Protein AF-A0A940BF03-F1 (afdb_monomer)

Solvent-accessible surface area (backbone atoms only — not comparable to full-atom values): 12966 Å² total; per-residue (Å²): 145,83,80,63,71,61,60,54,53,53,51,51,52,54,51,48,61,52,49,68,60,54,68,65,51,73,79,68,79,78,71,90,80,82,87,77,91,84,89,83,84,93,79,86,86,81,79,93,77,91,80,91,86,83,85,82,83,83,78,80,80,80,91,67,100,79,79,79,78,74,73,79,72,72,77,80,46,74,60,54,56,71,45,67,84,59,51,84,64,40,76,55,62,44,67,57,58,52,37,46,52,51,51,34,44,37,33,43,72,65,76,47,85,56,75,95,42,68,92,43,33,78,56,44,66,51,46,28,38,74,78,48,69,44,82,31,95,90,41,44,32,35,39,32,31,29,34,55,91,49,34,48,48,32,33,35,32,40,27,35,47,46,72,41,82,90,78,58,47,71,44,75,59,41,72,57,68,63,42,81,48,99,56,70,45,85,60,51,51,70,56,53,54,50,50,35,70,77,35,77,67,50,53,79,84

Foldseek 3Di:
DPPPVVVVVVVVVVVVVVVVVVVVVVVVPPDDDDDDDDDDDDDDDDDDDDDDDDDPDPPPDPPDPDDPPVPPPPDQDLVCLVCVPPDPLCQLPDPLVVQVLVVLVCQLVPVDDFPPCPVCSVLSPAWKWWPDWDADPVAAIKTWIDRLVGQFWIKIWGWHWDADPVVSDIHDTDIDGMDTDPHTDPDHSVRVVVVCVVDVSIDID

Radius of gyration: 24.59 Å; Cα contacts (8 Å, |Δi|>4): 218; chains: 1; bounding box: 69×64×50 Å

Mean predicted aligned error: 15.57 Å

pLDDT: mean 74.67, std 26.75, range [29.58, 98.25]

Nearest PDB structures (foldseek):
  4n6v-assembly7_4  TM=6.086E-01  e=1.897E-01  Homo sapiens
  1stf-assembly1_I  TM=5.226E-01  e=2.863E+00  Homo sapiens
  3zwu-assembly2_B  TM=5.419E-01  e=4.590E+00  Pseudomonas fluorescens Pf0-1
  6iab-assembly1_A  TM=3.352E-01  e=5.165E+00  Staphylococcus phage P68

Structure (mmCIF, N/CA/C/O backbone):
data_AF-A0A940BF03-F1
#
_entry.id   AF-A0A940BF03-F1
#
loop_
_atom_site.group_PDB
_atom_site.id
_atom_site.type_symbol
_atom_site.label_atom_id
_atom_site.label_alt_id
_atom_site.label_comp_id
_atom_site.label_asym_id
_atom_site.label_entity_id
_atom_site.label_seq_id
_atom_site.pdbx_PDB_ins_code
_atom_site.Cartn_x
_atom_site.Cartn_y
_atom_site.Cartn_z
_atom_site.occupancy
_atom_site.B_iso_or_equiv
_atom_site.auth_seq_id
_atom_site.auth_comp_id
_atom_site.auth_asym_id
_atom_site.auth_atom_id
_atom_site.pdbx_PDB_model_num
ATOM 1 N N . MET A 1 1 ? -39.093 16.228 -3.267 1.00 39.38 1 MET A N 1
ATOM 2 C CA . MET A 1 1 ? -38.112 17.165 -3.863 1.00 39.38 1 MET A CA 1
ATOM 3 C C . MET A 1 1 ? -37.113 17.627 -2.803 1.00 39.38 1 MET A C 1
ATOM 5 O O . MET A 1 1 ? -37.142 18.762 -2.355 1.00 39.38 1 MET A O 1
ATOM 9 N N . ARG A 1 2 ? -36.255 16.714 -2.355 1.00 42.59 2 ARG A N 1
ATOM 10 C CA . ARG A 1 2 ? -35.035 16.961 -1.573 1.00 42.59 2 ARG A CA 1
ATOM 11 C C . ARG A 1 2 ? -34.054 15.912 -2.103 1.00 42.59 2 ARG A C 1
ATOM 13 O O . ARG A 1 2 ? -34.510 14.790 -2.279 1.00 42.59 2 ARG A O 1
ATOM 20 N N . SER A 1 3 ? -32.799 16.270 -2.382 1.00 49.41 3 SER A N 1
ATOM 21 C CA . SER A 1 3 ? -31.710 15.379 -2.861 1.00 49.41 3 SER A CA 1
ATOM 22 C C . SER A 1 3 ? -31.226 15.552 -4.312 1.00 49.41 3 SER A C 1
ATOM 24 O O . SER A 1 3 ? -30.915 14.577 -4.982 1.00 49.41 3 SER A O 1
ATOM 26 N N . ILE A 1 4 ? -31.091 16.792 -4.788 1.00 42.81 4 ILE A N 1
ATOM 27 C CA . ILE A 1 4 ? -30.145 17.091 -5.889 1.00 42.81 4 ILE A CA 1
ATOM 28 C C . ILE A 1 4 ? -29.068 18.068 -5.393 1.00 42.81 4 ILE A C 1
ATOM 30 O O . ILE A 1 4 ? -27.891 17.887 -5.673 1.00 42.81 4 ILE A O 1
ATOM 34 N N . LEU A 1 5 ? -29.434 19.013 -4.514 1.00 35.84 5 LEU A N 1
ATOM 35 C CA . LEU A 1 5 ? -28.476 19.935 -3.888 1.00 35.84 5 LEU A CA 1
ATOM 36 C C . LEU A 1 5 ? -27.413 19.247 -3.006 1.00 35.84 5 LEU A C 1
ATOM 38 O O . LEU A 1 5 ? -26.289 19.724 -2.953 1.00 35.84 5 LEU A O 1
ATOM 42 N N . GLY A 1 6 ? -27.737 18.135 -2.334 1.00 35.91 6 GLY A N 1
ATOM 43 C CA . GLY A 1 6 ? -26.786 17.441 -1.448 1.00 35.91 6 GLY A CA 1
ATOM 44 C C . GLY A 1 6 ? -25.657 16.720 -2.194 1.00 35.91 6 GLY A C 1
ATOM 45 O O . GLY A 1 6 ? -24.518 16.746 -1.749 1.00 35.91 6 GLY A O 1
ATOM 46 N N . ALA A 1 7 ? -25.956 16.146 -3.365 1.00 37.81 7 ALA A N 1
ATOM 47 C CA . ALA A 1 7 ? -24.966 15.453 -4.190 1.00 37.81 7 ALA A CA 1
ATOM 48 C C . ALA A 1 7 ? -23.984 16.429 -4.863 1.00 37.81 7 ALA A C 1
ATOM 50 O O . ALA A 1 7 ? -22.807 16.120 -5.015 1.00 37.81 7 ALA A O 1
ATOM 51 N N . ILE A 1 8 ? -24.446 17.640 -5.197 1.00 41.00 8 ILE A N 1
ATOM 52 C CA . ILE A 1 8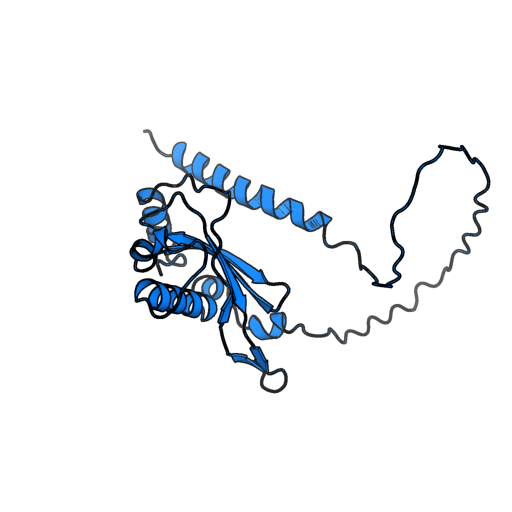 ? -23.600 18.690 -5.783 1.00 41.00 8 ILE A CA 1
ATOM 53 C C . ILE A 1 8 ? -22.608 19.240 -4.744 1.00 41.00 8 ILE A C 1
ATOM 55 O O . ILE A 1 8 ? -21.450 19.476 -5.073 1.00 41.00 8 ILE A O 1
ATOM 59 N N . PHE A 1 9 ? -23.017 19.385 -3.478 1.00 36.41 9 PHE A N 1
ATOM 60 C CA . PHE A 1 9 ? -22.110 19.835 -2.413 1.00 36.41 9 PHE A CA 1
ATOM 61 C C . PHE A 1 9 ? -21.027 18.800 -2.063 1.00 36.41 9 PHE A C 1
ATOM 63 O O . PHE A 1 9 ? -19.893 19.193 -1.803 1.00 36.41 9 PHE A O 1
ATOM 70 N N . ALA A 1 10 ? -21.335 17.499 -2.124 1.00 41.28 10 ALA A N 1
ATOM 71 C CA . ALA A 1 10 ? -20.341 16.439 -1.924 1.00 41.28 10 ALA A CA 1
ATOM 72 C C . ALA A 1 10 ? -19.302 16.387 -3.064 1.00 41.28 10 ALA A C 1
ATOM 74 O O . ALA A 1 10 ? -18.111 16.234 -2.803 1.00 41.28 10 ALA A O 1
ATOM 75 N N . PHE A 1 11 ? -19.728 16.611 -4.314 1.00 38.84 11 PHE A N 1
ATOM 76 C CA . PHE A 1 11 ? -18.821 16.696 -5.466 1.00 38.84 11 PHE A CA 1
ATOM 77 C C . PHE A 1 11 ? -17.893 17.919 -5.411 1.00 38.84 11 PHE A C 1
ATOM 79 O O . PHE A 1 11 ? -16.714 17.806 -5.735 1.00 38.84 11 PHE A O 1
ATOM 86 N N . ILE A 1 12 ? -18.396 19.078 -4.967 1.00 37.78 12 ILE A N 1
ATOM 87 C CA . ILE A 1 12 ? -17.576 20.292 -4.823 1.00 37.78 12 ILE A CA 1
ATOM 88 C C . ILE A 1 12 ? -16.566 20.136 -3.678 1.00 37.78 12 ILE A C 1
ATOM 90 O O . ILE A 1 12 ? -15.430 20.566 -3.828 1.00 37.78 12 ILE A O 1
ATOM 94 N N . ALA A 1 13 ? -16.925 19.479 -2.570 1.00 38.53 13 ALA A N 1
ATOM 95 C CA . ALA A 1 13 ? -15.983 19.207 -1.481 1.00 38.53 13 ALA A CA 1
ATOM 96 C C . ALA A 1 13 ? -14.869 18.228 -1.902 1.00 38.53 13 ALA A C 1
ATOM 98 O O . ALA A 1 13 ? -13.702 18.470 -1.602 1.00 38.53 13 ALA A O 1
ATOM 99 N N . PHE A 1 14 ? -15.204 17.181 -2.665 1.00 39.69 14 PHE A N 1
ATOM 100 C CA . PHE A 1 14 ? -14.230 16.210 -3.177 1.00 39.69 14 PHE A CA 1
ATOM 101 C C . PHE A 1 14 ? -13.280 16.831 -4.216 1.00 39.69 14 PHE A C 1
ATOM 103 O O . PHE A 1 14 ? -12.069 16.640 -4.138 1.00 39.69 14 PHE A O 1
ATOM 110 N N . ALA A 1 15 ? -13.797 17.661 -5.130 1.00 38.59 15 ALA A N 1
ATOM 111 C CA . ALA A 1 15 ? -12.968 18.392 -6.089 1.00 38.59 15 ALA A CA 1
ATOM 112 C C . ALA A 1 15 ? -12.095 19.468 -5.417 1.00 38.59 15 ALA A C 1
ATOM 114 O O . ALA A 1 15 ? -10.939 19.630 -5.788 1.00 38.59 15 ALA A O 1
ATOM 115 N N . CYS A 1 16 ? -12.597 20.166 -4.392 1.00 29.81 16 CYS A N 1
ATOM 116 C CA . CYS A 1 16 ? -11.823 21.191 -3.685 1.00 29.81 16 CYS A CA 1
ATOM 117 C C . CYS A 1 16 ? -10.704 20.579 -2.822 1.00 29.81 16 CYS A C 1
ATOM 119 O O . CYS A 1 16 ? -9.610 21.135 -2.762 1.00 29.81 16 CYS A O 1
ATOM 121 N N . CYS A 1 17 ? -10.924 19.401 -2.222 1.00 35.00 17 CYS A N 1
ATOM 122 C CA . CYS A 1 17 ? -9.861 18.648 -1.549 1.00 35.00 17 CYS A CA 1
ATOM 123 C C . CYS A 1 17 ? -8.801 18.120 -2.525 1.00 35.00 17 CYS A C 1
ATOM 125 O O . CYS A 1 17 ? -7.635 18.095 -2.166 1.00 35.00 17 CYS A O 1
ATOM 127 N N . ILE A 1 18 ? -9.154 17.750 -3.758 1.00 43.31 18 ILE A N 1
ATOM 128 C CA . ILE A 1 18 ? -8.157 17.333 -4.758 1.00 43.31 18 ILE A CA 1
ATOM 129 C C . ILE A 1 18 ? -7.392 18.552 -5.314 1.00 43.31 18 ILE A C 1
ATOM 131 O O . ILE A 1 18 ? -6.167 18.519 -5.412 1.00 43.31 18 ILE A O 1
ATOM 135 N N . SER A 1 19 ? -8.072 19.667 -5.601 1.00 38.03 19 SER A N 1
ATOM 136 C CA . SER A 1 19 ? -7.434 20.880 -6.143 1.00 38.03 19 SER A CA 1
ATOM 137 C C . SER A 1 19 ? -6.543 21.621 -5.139 1.00 38.03 19 SER A C 1
ATOM 139 O O . SER A 1 19 ? -5.485 22.107 -5.529 1.00 38.03 19 SER A O 1
ATOM 141 N N . LEU A 1 20 ? -6.897 21.661 -3.847 1.00 38.19 20 LEU A N 1
ATOM 142 C CA . LEU A 1 20 ? -6.058 22.298 -2.815 1.00 38.19 20 LEU A CA 1
ATOM 143 C C . LEU A 1 20 ? -4.736 21.553 -2.557 1.00 38.19 20 LEU A C 1
ATOM 145 O O . LEU A 1 20 ? -3.788 22.157 -2.055 1.00 38.19 20 LEU A O 1
ATOM 149 N N . TYR A 1 21 ? -4.657 20.264 -2.899 1.00 43.22 21 TYR A N 1
ATOM 150 C CA . TYR A 1 21 ? -3.413 19.491 -2.834 1.00 43.22 21 TYR A CA 1
ATOM 151 C C . TYR A 1 21 ? -2.641 19.502 -4.165 1.00 43.22 21 TYR A C 1
ATOM 153 O O . TYR A 1 21 ? -1.416 19.433 -4.135 1.00 43.22 21 TYR A O 1
ATOM 161 N N . GLY A 1 22 ? -3.320 19.681 -5.305 1.00 34.22 22 GLY A N 1
ATOM 162 C CA . GLY A 1 22 ? -2.685 19.823 -6.622 1.00 34.22 22 GLY A CA 1
ATOM 163 C C . GLY A 1 22 ? -1.907 21.134 -6.811 1.00 34.22 22 GLY A C 1
ATOM 164 O O . GLY A 1 22 ? -0.755 21.103 -7.232 1.00 34.22 22 GLY A O 1
ATOM 165 N N . GLU A 1 23 ? -2.467 22.288 -6.425 1.00 34.22 23 GLU A N 1
ATOM 166 C CA . GLU A 1 23 ? -1.817 23.603 -6.648 1.00 34.22 23 GLU A CA 1
ATOM 167 C C . GLU A 1 23 ? -0.547 23.830 -5.807 1.00 34.22 23 GLU A C 1
ATOM 169 O O . GLU A 1 23 ? 0.252 24.723 -6.091 1.00 34.22 23 GLU A O 1
ATOM 174 N N . ARG A 1 24 ? -0.320 23.027 -4.761 1.00 33.06 24 ARG A N 1
ATOM 175 C CA . ARG A 1 24 ? 0.864 23.168 -3.901 1.00 33.06 24 ARG A CA 1
ATOM 176 C C . ARG A 1 24 ? 2.126 22.538 -4.507 1.00 33.06 24 ARG A C 1
ATOM 178 O O . ARG A 1 24 ? 3.216 22.801 -3.999 1.00 33.06 24 ARG A O 1
ATOM 185 N N . ILE A 1 25 ? 1.993 21.741 -5.572 1.00 41.34 25 ILE A N 1
ATOM 186 C CA . ILE A 1 25 ? 3.105 21.014 -6.204 1.00 41.34 25 ILE A CA 1
ATOM 187 C C . ILE A 1 25 ? 3.783 21.837 -7.311 1.00 41.34 25 ILE A C 1
ATOM 189 O O . ILE A 1 25 ? 5.008 21.780 -7.426 1.00 41.34 25 ILE A O 1
ATOM 193 N N . ASP A 1 26 ? 3.059 22.704 -8.025 1.00 30.70 26 ASP A N 1
ATOM 194 C CA . ASP A 1 26 ? 3.644 23.515 -9.111 1.00 30.70 26 ASP A CA 1
ATOM 195 C C . ASP A 1 26 ? 4.739 24.478 -8.622 1.00 30.70 26 ASP A C 1
ATOM 197 O O . ASP A 1 26 ? 5.687 24.787 -9.340 1.00 30.70 26 ASP A O 1
ATOM 201 N N . HIS A 1 27 ? 4.683 24.900 -7.356 1.00 30.84 27 HIS A N 1
ATOM 202 C CA . HIS A 1 27 ? 5.693 25.787 -6.775 1.00 30.84 27 HIS A CA 1
ATOM 203 C C . HIS A 1 27 ? 6.975 25.082 -6.296 1.00 30.84 27 HIS A C 1
ATOM 205 O O . HIS A 1 27 ? 7.914 25.769 -5.885 1.00 30.84 27 HIS A O 1
ATOM 211 N N . MET A 1 28 ? 7.045 23.744 -6.334 1.00 30.86 28 MET A N 1
ATOM 212 C CA . MET A 1 28 ? 8.216 22.983 -5.864 1.00 30.86 28 MET A CA 1
ATOM 213 C C . MET A 1 28 ? 9.065 22.380 -6.998 1.00 30.86 28 MET A C 1
ATOM 215 O O . MET A 1 28 ? 10.207 22.004 -6.743 1.00 30.86 28 MET A O 1
ATOM 219 N N . ILE A 1 29 ? 8.585 22.366 -8.250 1.00 36.47 29 ILE A N 1
ATOM 220 C CA . ILE A 1 29 ? 9.293 21.790 -9.418 1.00 36.47 29 ILE A CA 1
ATOM 221 C C . ILE A 1 29 ? 10.057 22.869 -10.212 1.00 36.47 29 ILE A C 1
ATOM 223 O O . ILE A 1 29 ? 10.112 22.875 -11.436 1.00 36.47 29 ILE A O 1
ATOM 227 N N . SER A 1 30 ? 10.655 23.853 -9.541 1.00 33.62 30 SER A N 1
ATOM 228 C CA . SER A 1 30 ? 11.442 24.886 -10.236 1.00 33.62 30 SER A CA 1
ATOM 229 C C . SER A 1 30 ? 12.700 25.286 -9.486 1.00 33.62 30 SER A C 1
ATOM 231 O O . SER A 1 30 ? 12.966 26.474 -9.348 1.00 33.62 30 SER A O 1
ATOM 233 N N . ARG A 1 31 ? 13.496 24.319 -9.007 1.00 29.58 31 A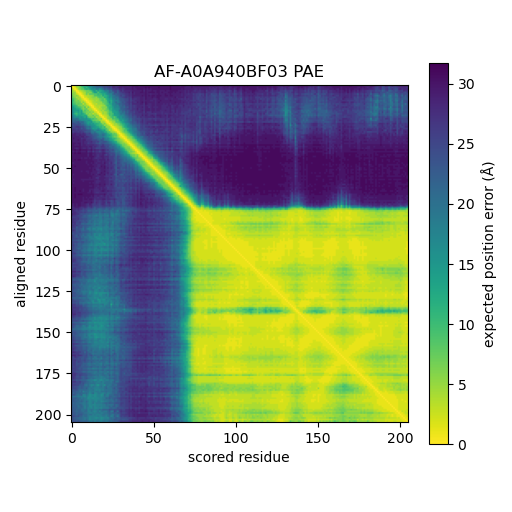RG A N 1
ATOM 234 C CA . ARG A 1 31 ? 14.926 24.541 -8.719 1.00 29.58 31 ARG A CA 1
ATOM 235 C C . ARG A 1 31 ? 15.742 23.253 -8.885 1.00 29.58 31 ARG A C 1
ATOM 237 O O . ARG A 1 31 ? 15.520 22.322 -8.114 1.00 29.58 31 ARG A O 1
ATOM 244 N N . PRO A 1 32 ? 16.730 23.197 -9.796 1.00 31.28 32 PRO A N 1
ATOM 245 C CA . PRO A 1 32 ? 17.754 22.165 -9.732 1.00 31.28 32 PRO A CA 1
ATOM 246 C C . PRO A 1 32 ? 18.666 22.461 -8.532 1.00 31.28 32 PRO A C 1
ATOM 248 O O . PRO A 1 32 ? 19.305 23.512 -8.459 1.00 31.28 32 PRO A O 1
ATOM 251 N N . VAL A 1 33 ? 18.700 21.554 -7.556 1.00 31.23 33 VAL A N 1
ATOM 252 C CA . VAL A 1 33 ? 19.625 21.630 -6.419 1.00 31.23 33 VAL A CA 1
ATOM 253 C C . VAL A 1 33 ? 20.915 20.921 -6.816 1.00 31.23 33 VAL A C 1
ATOM 255 O O . VAL A 1 33 ? 21.014 19.700 -6.736 1.00 31.23 33 VAL A O 1
ATOM 258 N N . ASN A 1 34 ? 21.913 21.698 -7.235 1.00 31.31 34 ASN A N 1
ATOM 259 C CA . ASN A 1 34 ? 23.294 21.229 -7.273 1.00 31.31 34 ASN A CA 1
ATOM 260 C C . ASN A 1 34 ? 23.788 21.049 -5.836 1.00 31.31 34 ASN A C 1
ATOM 262 O O . ASN A 1 34 ? 23.874 22.003 -5.063 1.00 31.31 34 ASN A O 1
ATOM 266 N N . ALA A 1 35 ? 24.104 19.806 -5.484 1.00 32.81 35 ALA A N 1
ATOM 267 C CA . ALA A 1 35 ? 24.779 19.471 -4.247 1.00 32.81 35 ALA A CA 1
ATOM 268 C C . ALA A 1 35 ? 26.276 19.791 -4.369 1.00 32.81 35 ALA A C 1
ATOM 270 O O . ALA A 1 35 ? 26.982 19.196 -5.181 1.00 32.81 35 ALA A O 1
ATOM 271 N N . SER A 1 36 ? 26.776 20.667 -3.502 1.00 30.97 36 SER A N 1
ATOM 272 C CA . SER A 1 36 ? 28.176 20.649 -3.082 1.00 30.97 36 SER A CA 1
ATOM 273 C C . SER A 1 36 ? 28.230 20.738 -1.563 1.00 30.97 36 SER A C 1
ATOM 275 O O . SER A 1 36 ? 27.720 21.675 -0.951 1.00 30.97 36 SER A O 1
ATOM 277 N N . VAL A 1 37 ? 28.808 19.693 -0.987 1.00 36.56 37 VAL A N 1
ATOM 278 C CA . VAL A 1 37 ? 29.116 19.499 0.427 1.00 36.56 37 VAL A CA 1
ATOM 279 C C . VAL A 1 37 ? 30.158 20.527 0.864 1.00 36.56 37 VAL A C 1
ATOM 281 O O . VAL A 1 37 ? 31.145 20.688 0.161 1.00 36.56 37 VAL A O 1
ATOM 284 N N . ASP A 1 38 ? 29.968 21.161 2.024 1.00 30.20 38 ASP A N 1
ATOM 285 C CA . ASP A 1 38 ? 31.046 21.304 3.008 1.00 30.20 38 ASP A CA 1
ATOM 286 C C . ASP A 1 38 ? 30.513 21.642 4.408 1.00 30.20 38 ASP A C 1
ATOM 288 O O . ASP A 1 38 ? 29.582 22.418 4.617 1.00 30.20 38 ASP A O 1
ATOM 292 N N . SER A 1 39 ? 31.105 20.953 5.375 1.00 38.97 39 SER A N 1
ATOM 293 C CA . SER A 1 39 ? 30.781 20.879 6.795 1.00 38.97 39 SER A CA 1
ATOM 294 C C . SER A 1 39 ? 31.453 21.981 7.617 1.00 38.97 39 SER A C 1
ATOM 296 O O . SER A 1 39 ? 32.678 22.036 7.580 1.00 38.97 39 SER A O 1
ATOM 298 N N . VAL A 1 40 ? 30.729 22.732 8.465 1.00 31.16 40 VAL A N 1
ATOM 299 C CA . VAL A 1 40 ? 31.295 23.388 9.672 1.00 31.16 40 VAL A CA 1
ATOM 300 C C . VAL A 1 40 ? 30.231 23.540 10.783 1.00 31.16 40 VAL A C 1
ATOM 302 O O . VAL A 1 40 ? 29.074 23.854 10.524 1.00 31.16 40 VAL A O 1
ATOM 305 N N . SER A 1 41 ? 30.661 23.270 12.020 1.00 32.19 41 SER A N 1
ATOM 306 C CA . SER A 1 41 ? 29.958 23.294 13.319 1.00 32.19 41 SER A CA 1
ATOM 307 C C . SER A 1 41 ? 29.429 24.685 13.745 1.00 32.19 41 SER A C 1
ATOM 309 O O . SER A 1 41 ? 29.995 25.684 13.308 1.00 32.19 41 SER A O 1
ATOM 311 N N . PRO A 1 42 ? 28.419 24.790 14.642 1.00 39.19 42 PRO A N 1
ATOM 312 C CA . PRO A 1 42 ? 27.863 26.073 15.064 1.00 39.19 42 PRO A CA 1
ATOM 313 C C . PRO A 1 42 ? 28.491 26.567 16.373 1.00 39.19 42 PRO A C 1
ATOM 315 O O . PRO A 1 42 ? 28.284 25.954 17.418 1.00 39.19 42 PRO A O 1
ATOM 318 N N . GLU A 1 43 ? 29.180 27.707 16.337 1.00 34.44 43 GLU A N 1
ATOM 319 C CA . GLU A 1 43 ? 29.400 28.530 17.527 1.00 34.44 43 GLU A CA 1
ATOM 320 C C . GLU A 1 43 ? 29.217 30.021 17.216 1.00 34.44 43 GLU A C 1
ATOM 322 O O . GLU A 1 43 ? 29.826 30.574 16.309 1.00 34.44 43 GLU A O 1
ATOM 327 N N . ASP A 1 44 ? 28.389 30.618 18.068 1.00 33.69 44 ASP A N 1
ATOM 328 C CA . ASP A 1 44 ? 28.517 31.949 18.650 1.00 33.69 44 ASP A CA 1
ATOM 329 C C . ASP A 1 44 ? 28.082 33.216 17.881 1.00 33.69 44 ASP A C 1
ATOM 331 O O . ASP A 1 44 ? 28.179 33.395 16.673 1.00 33.69 44 ASP A O 1
ATOM 335 N N . SER A 1 45 ? 27.528 34.068 18.732 1.00 34.88 45 SER A N 1
ATOM 336 C CA . SER A 1 45 ? 26.903 35.374 18.653 1.00 34.88 45 SER A CA 1
ATOM 337 C C . SER A 1 45 ? 27.566 36.462 17.803 1.00 34.88 45 SER A C 1
ATOM 339 O O . SER A 1 45 ? 28.782 36.557 17.687 1.00 34.88 45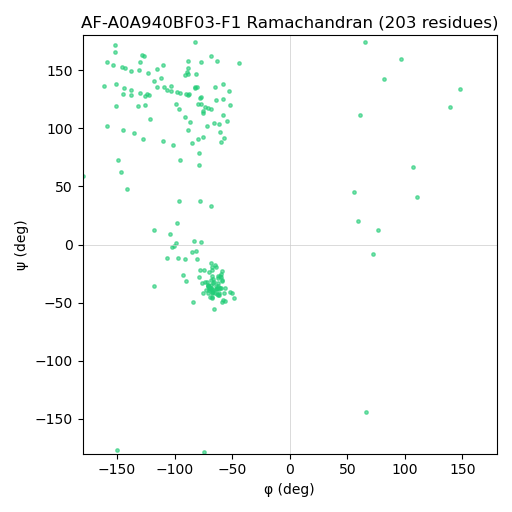 SER A O 1
ATOM 341 N N . GLY A 1 46 ? 26.732 37.419 17.372 1.00 30.16 46 GLY A N 1
ATOM 342 C CA . GLY A 1 46 ? 27.159 38.815 17.273 1.00 30.16 46 GLY A CA 1
ATOM 343 C C . GLY A 1 46 ? 26.696 39.578 16.036 1.00 30.16 46 GLY A C 1
ATOM 344 O O . GLY A 1 46 ? 27.108 39.282 14.929 1.00 30.16 46 GLY A O 1
ATOM 345 N N . LEU A 1 47 ? 25.917 40.629 16.309 1.00 34.84 47 LEU A N 1
ATOM 346 C CA . LEU A 1 47 ? 25.874 41.923 15.619 1.00 34.84 47 LEU A CA 1
ATOM 347 C C . LEU A 1 47 ? 25.503 41.990 14.126 1.00 34.84 47 LEU A C 1
ATOM 349 O O . LEU A 1 47 ? 26.277 41.695 13.226 1.00 34.84 47 LEU A O 1
ATOM 353 N N . TYR A 1 48 ? 24.320 42.573 13.915 1.00 44.56 48 TYR A N 1
ATOM 354 C CA . TYR A 1 48 ? 23.994 43.389 12.751 1.00 44.56 48 TYR A CA 1
ATOM 355 C C . TYR A 1 48 ? 25.054 44.476 12.554 1.00 44.56 48 TYR A C 1
ATOM 357 O O . TYR A 1 48 ? 25.173 45.354 13.40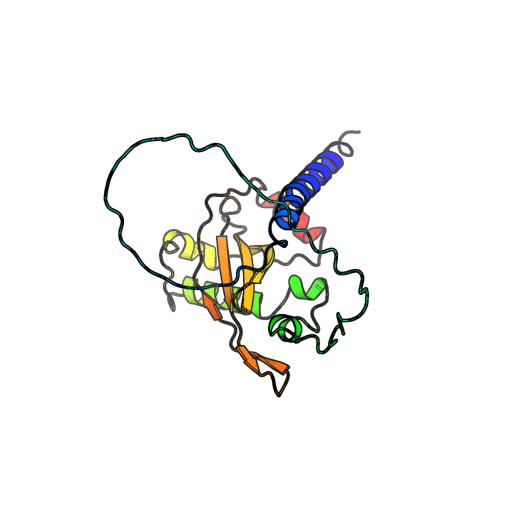9 1.00 44.56 48 TYR A O 1
ATOM 365 N N . GLU A 1 49 ? 25.720 44.475 11.403 1.00 39.34 49 GLU A N 1
ATOM 366 C CA . GLU A 1 49 ? 26.236 45.702 10.808 1.00 39.34 49 GLU A CA 1
ATOM 367 C C . GLU A 1 49 ? 25.826 45.804 9.336 1.00 39.34 49 GLU A C 1
ATOM 369 O O . GLU A 1 49 ? 25.911 44.867 8.545 1.00 39.34 49 GLU A O 1
ATOM 374 N N . ASP A 1 50 ? 25.298 46.988 9.068 1.00 43.81 50 ASP A N 1
ATOM 375 C CA . ASP A 1 50 ? 24.850 47.593 7.830 1.00 43.81 50 ASP A CA 1
ATOM 376 C C . ASP A 1 50 ? 26.031 47.786 6.865 1.00 43.81 50 ASP A C 1
ATOM 378 O O . ASP A 1 50 ? 27.018 48.427 7.221 1.00 43.81 50 ASP A O 1
ATOM 382 N N . TYR A 1 51 ? 25.929 47.241 5.650 1.00 42.94 51 TYR A N 1
ATOM 383 C CA . TYR A 1 51 ? 26.831 47.559 4.542 1.00 42.94 51 TYR A CA 1
ATOM 384 C C . TYR A 1 51 ? 26.023 47.772 3.257 1.00 42.94 51 TYR A C 1
ATOM 386 O O . TYR A 1 51 ? 25.677 46.837 2.535 1.00 42.94 51 TYR A O 1
ATOM 394 N N . SER A 1 52 ? 25.737 49.048 2.997 1.00 42.62 52 SER A N 1
ATOM 395 C CA . SER A 1 52 ? 25.445 49.610 1.677 1.00 42.62 52 SER A CA 1
ATOM 396 C C . SER A 1 52 ? 26.752 49.798 0.905 1.00 42.62 52 SER A C 1
ATOM 398 O O . SER A 1 52 ? 27.663 50.438 1.424 1.00 42.62 52 SER A O 1
ATOM 400 N N . ASP A 1 53 ? 26.828 49.241 -0.306 1.00 40.12 53 ASP A N 1
ATOM 401 C CA . ASP A 1 53 ? 27.220 49.902 -1.570 1.00 40.12 53 ASP A CA 1
ATOM 402 C C . ASP A 1 53 ? 27.946 48.961 -2.540 1.00 40.12 53 ASP A C 1
ATOM 404 O O . ASP A 1 53 ? 28.917 48.295 -2.189 1.00 40.12 53 ASP A O 1
ATOM 408 N N . GLY A 1 54 ? 27.513 49.026 -3.806 1.00 37.19 54 GLY A N 1
ATOM 409 C CA . GLY A 1 54 ? 28.369 48.773 -4.966 1.00 37.19 54 GLY A CA 1
ATOM 410 C C . GLY A 1 54 ? 28.146 47.457 -5.710 1.00 37.19 54 GLY A C 1
ATOM 411 O O . GLY A 1 54 ? 29.050 46.633 -5.759 1.00 37.19 54 GLY A O 1
ATOM 412 N N . TYR A 1 55 ? 26.988 47.281 -6.356 1.00 41.31 55 TYR A N 1
ATOM 413 C CA . TYR A 1 55 ? 26.907 46.378 -7.509 1.00 41.31 55 TYR A CA 1
ATOM 414 C C . TYR A 1 55 ? 27.297 47.172 -8.763 1.00 4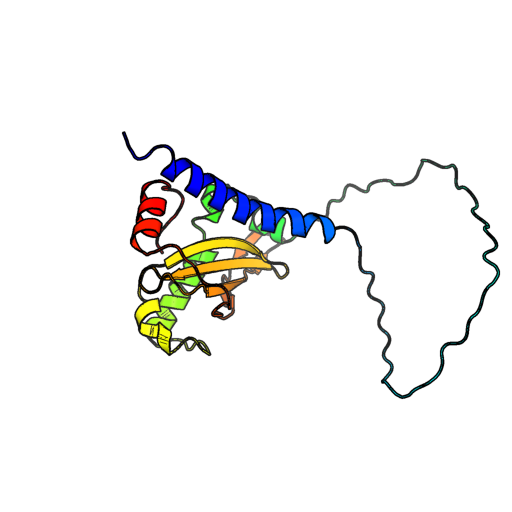1.31 55 TYR A C 1
ATOM 416 O O . TYR A 1 55 ? 26.526 48.011 -9.226 1.00 41.31 55 TYR A O 1
ATOM 424 N N . GLU A 1 56 ? 28.504 46.938 -9.280 1.00 46.03 56 GLU A N 1
ATOM 425 C CA . GLU A 1 56 ? 28.827 47.232 -10.678 1.00 46.03 56 GLU A CA 1
ATOM 426 C C . GLU A 1 56 ? 28.175 46.141 -11.538 1.00 46.03 56 GLU A C 1
ATOM 428 O O . GLU A 1 56 ? 28.450 44.948 -11.404 1.00 46.03 56 GLU A O 1
ATOM 433 N N . GLU A 1 57 ? 27.214 46.577 -12.344 1.00 51.47 57 GLU A N 1
ATOM 434 C CA . GLU A 1 57 ? 26.436 45.783 -13.284 1.00 51.47 57 GLU A CA 1
ATOM 435 C C . GLU A 1 57 ? 27.222 45.669 -14.595 1.00 51.47 57 GLU A C 1
ATOM 437 O O . GLU A 1 57 ? 27.039 46.469 -15.508 1.00 51.47 57 GLU A O 1
ATOM 442 N N . ASP A 1 58 ? 28.095 44.667 -14.694 1.00 42.75 58 ASP A N 1
ATOM 443 C CA . ASP A 1 58 ? 28.664 44.241 -15.976 1.00 42.75 58 ASP A CA 1
ATOM 444 C C . ASP A 1 58 ? 27.834 43.066 -16.512 1.00 42.75 58 ASP A C 1
ATOM 446 O O . ASP A 1 58 ? 28.233 41.901 -16.482 1.00 42.75 58 ASP A O 1
ATOM 450 N N . SER A 1 59 ? 26.618 43.373 -16.974 1.00 44.75 59 SER A N 1
ATOM 451 C CA . SER A 1 59 ? 25.838 42.458 -17.805 1.00 44.75 59 SER A CA 1
ATOM 452 C C . SER A 1 59 ? 26.357 42.537 -19.242 1.00 44.75 59 SER A C 1
ATOM 454 O O . SER A 1 59 ? 25.900 43.360 -20.041 1.00 44.75 59 SER A O 1
ATOM 456 N N . GLU A 1 60 ? 27.323 41.691 -19.586 1.00 46.97 60 GLU A N 1
ATOM 457 C CA . GLU A 1 60 ? 27.631 41.413 -20.986 1.00 46.97 60 GLU A CA 1
ATOM 458 C C . GLU A 1 60 ? 26.480 40.570 -21.556 1.00 46.97 60 GLU A C 1
ATOM 460 O O . GLU A 1 60 ? 26.324 39.387 -21.256 1.00 46.97 60 GLU A O 1
ATOM 465 N N . TYR A 1 61 ? 25.598 41.235 -22.305 1.00 44.56 61 TYR A N 1
ATOM 466 C CA . TYR A 1 61 ? 24.528 40.616 -23.082 1.00 44.56 61 TYR A CA 1
ATOM 467 C C . TYR A 1 61 ? 25.159 39.695 -24.136 1.00 44.56 61 TYR A C 1
ATOM 469 O O . TYR A 1 61 ? 25.670 40.162 -25.155 1.00 44.56 61 TYR A O 1
ATOM 477 N N . CYS A 1 62 ? 25.118 38.384 -23.907 1.00 37.91 62 CYS A N 1
ATOM 478 C CA . CYS A 1 62 ? 25.363 37.404 -24.957 1.00 37.91 62 CYS A CA 1
ATOM 479 C C . CYS A 1 62 ? 24.119 37.341 -25.858 1.00 37.91 62 CYS A C 1
ATOM 481 O O . CYS A 1 62 ? 23.171 36.616 -25.569 1.00 37.91 62 CYS A O 1
ATOM 483 N N . GLU A 1 63 ? 24.105 38.123 -26.936 1.00 49.91 63 GLU A N 1
ATOM 484 C CA . GLU A 1 63 ? 23.204 37.910 -28.074 1.00 49.91 63 GLU A CA 1
ATOM 485 C C . GLU A 1 63 ? 23.770 36.778 -28.949 1.00 49.91 63 GLU A C 1
ATOM 487 O O . GLU A 1 63 ? 24.399 37.031 -29.974 1.00 49.91 63 GLU A O 1
ATOM 492 N N . ASP A 1 64 ? 23.586 35.523 -28.536 1.00 42.78 64 ASP A N 1
ATOM 493 C CA . ASP A 1 64 ? 23.719 34.384 -29.450 1.00 42.78 64 ASP A CA 1
ATOM 494 C C . ASP A 1 64 ? 22.711 33.291 -29.079 1.00 42.78 64 ASP A C 1
ATOM 496 O O . ASP A 1 64 ? 22.898 32.502 -28.155 1.00 42.78 64 ASP A O 1
ATOM 500 N N . ASP A 1 65 ? 21.603 33.292 -29.814 1.00 55.56 65 ASP A N 1
ATOM 501 C CA . ASP A 1 65 ? 20.443 32.406 -29.690 1.00 55.56 65 ASP A CA 1
ATOM 502 C C . ASP A 1 65 ? 20.734 31.015 -30.305 1.00 55.56 65 ASP A C 1
ATOM 504 O O . ASP A 1 65 ? 19.896 30.418 -30.985 1.00 55.56 65 ASP A O 1
ATOM 508 N N . SER A 1 66 ? 21.964 30.506 -30.154 1.00 52.69 66 SER A N 1
ATOM 509 C CA . SER A 1 66 ? 22.393 29.270 -30.812 1.00 52.69 66 SER A CA 1
ATOM 510 C C . SER A 1 66 ? 23.434 28.459 -30.033 1.00 52.69 66 SER A C 1
ATOM 512 O O . SER A 1 66 ? 24.593 28.384 -30.419 1.00 52.69 66 SER A O 1
ATOM 514 N N . CYS A 1 67 ? 23.018 27.808 -28.939 1.00 44.16 67 CYS A N 1
ATOM 515 C CA . CYS A 1 67 ? 23.547 26.490 -28.524 1.00 44.16 67 CYS A CA 1
ATOM 516 C C . CYS A 1 67 ? 22.895 25.956 -27.233 1.00 44.16 67 CYS A C 1
ATOM 518 O O . CYS A 1 67 ? 23.574 25.636 -26.260 1.00 44.16 67 CYS A O 1
ATOM 520 N N . TYR A 1 68 ? 21.575 25.775 -27.236 1.00 45.78 68 TYR A N 1
ATOM 521 C CA . TYR A 1 68 ? 21.039 24.564 -26.617 1.00 45.78 68 TYR A CA 1
ATOM 522 C C . TYR A 1 68 ? 20.722 23.623 -27.769 1.00 45.78 68 TYR A C 1
ATOM 524 O O . TYR A 1 68 ? 19.617 23.619 -28.303 1.00 45.78 68 TYR A O 1
ATOM 532 N N . ASP A 1 69 ? 21.735 22.871 -28.200 1.00 46.72 69 ASP A N 1
ATOM 533 C CA . ASP A 1 69 ? 21.447 21.558 -28.754 1.00 46.72 69 ASP A CA 1
ATOM 534 C C . ASP A 1 69 ? 20.776 20.806 -27.598 1.00 46.72 69 ASP A C 1
ATOM 536 O O . ASP A 1 69 ? 21.438 20.359 -26.659 1.00 46.72 69 ASP A O 1
ATOM 540 N N . GLU A 1 70 ? 19.442 20.790 -27.589 1.00 52.09 70 GLU A N 1
ATOM 541 C CA . GLU A 1 70 ? 18.691 19.794 -26.841 1.00 52.09 70 GLU A CA 1
ATOM 542 C C . GLU A 1 70 ? 19.127 18.450 -27.423 1.00 52.09 70 GLU A C 1
ATOM 544 O O . GLU A 1 70 ? 18.564 17.957 -28.399 1.00 52.09 70 GLU A O 1
ATOM 549 N N . ASP A 1 71 ? 20.198 17.884 -26.865 1.00 46.34 71 ASP A N 1
ATOM 550 C CA . ASP A 1 71 ? 20.458 16.460 -26.949 1.00 46.34 71 ASP A CA 1
ATOM 551 C C . ASP A 1 71 ? 19.214 15.791 -26.357 1.00 46.34 71 ASP A C 1
ATOM 553 O O . ASP A 1 71 ? 19.087 15.568 -25.153 1.00 46.34 71 ASP A O 1
ATOM 557 N N . GLU A 1 72 ? 18.264 15.487 -27.237 1.00 52.97 72 GLU A N 1
ATOM 558 C CA . GLU A 1 72 ? 17.048 14.714 -27.010 1.00 52.97 72 GLU A CA 1
ATOM 559 C C . GLU A 1 72 ? 17.404 13.237 -26.727 1.00 52.97 72 GLU A C 1
ATOM 561 O O . GLU A 1 72 ? 16.671 12.312 -27.070 1.00 52.97 72 GLU A O 1
ATOM 566 N N . SER A 1 73 ? 18.542 12.971 -26.075 1.00 55.09 73 SER A N 1
ATOM 567 C CA . SER A 1 73 ? 18.758 11.722 -25.358 1.00 55.09 73 SER A CA 1
ATOM 568 C C . SER A 1 73 ? 18.018 11.839 -24.027 1.00 55.09 73 SER A C 1
ATOM 570 O O . SER A 1 73 ? 18.626 11.974 -22.963 1.00 55.09 73 SER A O 1
ATOM 572 N N . GLY A 1 74 ? 16.685 11.869 -24.097 1.00 58.69 74 GLY A N 1
ATOM 573 C CA . GLY A 1 74 ? 15.829 11.794 -22.922 1.00 58.69 74 GLY A CA 1
ATOM 574 C C . GLY A 1 74 ? 16.204 10.539 -22.146 1.00 58.69 74 GLY A C 1
ATOM 575 O O . GLY A 1 74 ? 15.950 9.425 -22.599 1.00 58.69 74 GLY A O 1
ATOM 576 N N . PHE A 1 75 ? 16.885 10.714 -21.015 1.00 73.19 75 PHE A N 1
ATOM 577 C CA . PHE A 1 75 ? 17.179 9.610 -20.117 1.00 73.19 75 PHE A CA 1
ATOM 578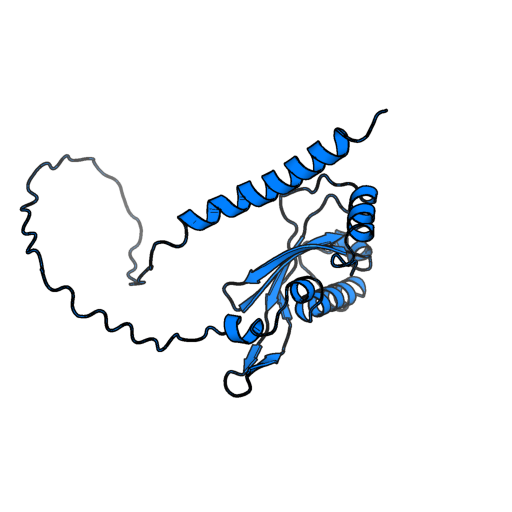 C C . PHE A 1 75 ? 15.844 9.120 -19.562 1.00 73.19 75 PHE A C 1
ATOM 580 O O . PHE A 1 75 ? 15.232 9.790 -18.732 1.00 73.19 75 PHE A O 1
ATOM 587 N N . GLU A 1 76 ? 15.383 7.976 -20.062 1.00 87.88 76 GLU A N 1
ATOM 588 C CA . GLU A 1 76 ? 14.227 7.277 -19.516 1.00 87.88 76 GLU A CA 1
ATOM 589 C C . GLU A 1 76 ? 14.500 6.960 -18.040 1.00 87.88 76 GLU A C 1
ATOM 591 O O . GLU A 1 76 ? 15.524 6.369 -17.687 1.00 87.88 76 GLU A O 1
ATOM 596 N N . SER A 1 77 ? 13.607 7.392 -17.156 1.00 89.50 77 SER A N 1
ATOM 597 C CA . SER A 1 77 ? 13.719 7.103 -15.734 1.00 89.50 77 SER A CA 1
ATOM 598 C C . SER A 1 77 ? 13.280 5.668 -15.438 1.00 89.50 77 SER A C 1
ATOM 600 O O . SER A 1 77 ? 12.454 5.076 -16.130 1.00 89.50 77 SER A O 1
ATOM 602 N N . LEU A 1 78 ? 13.750 5.105 -14.323 1.00 92.69 78 LEU A N 1
ATOM 603 C CA . LEU A 1 78 ? 13.278 3.787 -13.883 1.00 92.69 78 LEU A CA 1
ATOM 604 C C . LEU A 1 78 ? 11.762 3.759 -13.622 1.00 92.69 78 LEU A C 1
ATOM 606 O O . LEU A 1 78 ? 11.155 2.694 -13.667 1.00 92.69 78 LEU A O 1
ATOM 610 N N . ASN A 1 79 ? 11.146 4.903 -13.310 1.00 92.50 79 ASN A N 1
ATOM 611 C CA . ASN A 1 79 ? 9.694 4.985 -13.159 1.00 92.50 79 ASN A CA 1
ATOM 612 C C . ASN A 1 79 ? 8.981 4.982 -14.513 1.00 92.50 79 ASN A C 1
ATOM 614 O O . ASN A 1 79 ? 7.922 4.367 -14.605 1.00 92.50 79 ASN A O 1
ATOM 618 N N . ASP A 1 80 ? 9.586 5.554 -15.555 1.00 91.94 80 ASP A N 1
ATOM 619 C CA . ASP A 1 80 ? 9.071 5.428 -16.921 1.00 91.94 80 ASP A CA 1
ATOM 620 C C . ASP A 1 80 ? 9.052 3.956 -17.343 1.00 91.94 80 ASP A C 1
ATOM 622 O O . ASP A 1 80 ? 8.073 3.508 -17.922 1.00 91.94 80 ASP A O 1
ATOM 626 N N . ILE A 1 81 ? 10.051 3.157 -16.942 1.00 94.31 81 ILE A N 1
ATOM 627 C CA . ILE A 1 81 ? 10.031 1.700 -17.155 1.00 94.31 81 ILE A CA 1
ATOM 628 C C . ILE A 1 81 ? 8.944 1.020 -16.306 1.00 94.31 81 ILE A C 1
ATOM 630 O O . ILE A 1 81 ? 8.197 0.191 -16.822 1.00 94.31 81 ILE A O 1
ATOM 634 N N . ARG A 1 82 ? 8.827 1.354 -15.009 1.00 95.50 82 ARG A N 1
ATOM 635 C CA . ARG A 1 82 ? 7.852 0.715 -14.095 1.00 95.50 82 ARG A CA 1
ATOM 636 C C . ARG A 1 82 ? 6.407 0.881 -14.535 1.00 95.50 82 ARG A C 1
ATOM 638 O O . ARG A 1 82 ? 5.600 -0.013 -14.292 1.00 95.50 82 ARG A O 1
ATOM 645 N N . PHE A 1 83 ? 6.096 2.051 -15.076 1.00 95.50 83 PHE A N 1
ATOM 646 C CA . PHE A 1 83 ? 4.733 2.490 -15.340 1.00 95.50 83 PHE A CA 1
ATOM 647 C C . PHE A 1 83 ? 4.475 2.720 -16.833 1.00 95.50 83 PHE A C 1
ATOM 649 O O . PHE A 1 83 ? 3.441 3.286 -17.170 1.00 95.50 83 PHE A O 1
ATOM 656 N N . ALA A 1 84 ? 5.377 2.270 -17.719 1.00 93.44 84 ALA A N 1
ATOM 657 C CA . ALA A 1 84 ? 5.263 2.439 -19.172 1.00 93.44 84 ALA A CA 1
ATOM 658 C C . ALA A 1 84 ? 3.898 1.993 -19.713 1.00 93.44 84 ALA A C 1
ATOM 660 O O . ALA A 1 84 ? 3.312 2.668 -20.555 1.00 93.44 84 ALA A O 1
ATOM 661 N N . ASP A 1 85 ? 3.405 0.867 -19.191 1.00 92.00 85 ASP A N 1
ATOM 662 C CA . ASP A 1 85 ? 2.167 0.224 -19.625 1.00 92.00 85 ASP A CA 1
ATOM 663 C C . ASP A 1 85 ? 0.998 0.457 -18.650 1.00 92.00 85 ASP A C 1
ATOM 665 O O . ASP A 1 85 ? -0.036 -0.187 -18.791 1.00 92.00 85 ASP A O 1
ATOM 669 N N . PHE A 1 86 ? 1.144 1.332 -17.642 1.00 95.00 86 PHE A N 1
ATOM 670 C CA . PHE A 1 86 ? 0.046 1.629 -16.715 1.00 95.00 86 PHE A CA 1
ATOM 671 C C . PHE A 1 86 ? -0.994 2.526 -17.390 1.00 95.00 86 PHE A C 1
ATOM 673 O O . PHE A 1 86 ? -0.757 3.711 -17.641 1.00 95.00 86 PHE A O 1
ATOM 680 N N . GLU A 1 87 ? -2.183 1.981 -17.606 1.00 93.56 87 GLU A N 1
ATOM 681 C CA . GLU A 1 87 ? -3.387 2.739 -17.914 1.00 93.56 87 GLU A CA 1
ATOM 682 C C . GLU A 1 87 ? -4.029 3.286 -16.626 1.00 93.56 87 GLU A C 1
ATOM 684 O O . GLU A 1 87 ? -3.592 3.031 -15.499 1.00 93.56 87 GLU A O 1
ATOM 689 N N . TYR A 1 88 ? -5.082 4.094 -16.779 1.00 88.44 88 TYR A N 1
ATOM 690 C CA . TYR A 1 88 ? -5.769 4.711 -15.641 1.00 88.44 88 TYR A CA 1
ATOM 691 C C . TYR A 1 88 ? -6.278 3.662 -14.641 1.00 88.44 88 TYR A C 1
ATOM 693 O O . TYR A 1 88 ? -6.149 3.845 -13.430 1.00 88.44 88 TYR A O 1
ATOM 701 N N . GLU A 1 89 ? -6.831 2.556 -15.137 1.00 90.06 89 GLU A N 1
ATOM 702 C CA . GLU A 1 89 ? -7.357 1.468 -14.319 1.00 90.06 89 GLU A CA 1
ATOM 703 C C . GLU A 1 89 ? -6.265 0.698 -13.560 1.00 90.06 89 GLU A C 1
ATOM 705 O O . GLU A 1 89 ? -6.526 0.239 -12.445 1.00 90.06 89 GLU A O 1
ATOM 710 N N . ASP A 1 90 ? -5.047 0.601 -14.104 1.00 93.19 90 ASP A N 1
ATOM 711 C CA . ASP A 1 90 ? -3.940 -0.146 -13.488 1.00 93.19 90 ASP A CA 1
ATOM 712 C C . ASP A 1 90 ? -3.464 0.506 -12.189 1.00 93.19 90 ASP A C 1
ATOM 714 O O . ASP A 1 90 ? -3.024 -0.174 -11.260 1.00 93.19 90 ASP A O 1
ATOM 718 N N . TRP A 1 91 ? -3.639 1.822 -12.043 1.00 94.25 91 TRP A N 1
ATOM 719 C CA . TRP A 1 91 ? -3.395 2.496 -10.767 1.00 94.25 91 TRP A CA 1
ATOM 720 C C . TRP A 1 91 ? -4.289 1.962 -9.647 1.00 94.25 91 TRP A C 1
ATOM 722 O O . TRP A 1 91 ? -3.886 1.979 -8.487 1.00 94.25 91 TRP A O 1
ATOM 732 N N . TYR A 1 92 ? -5.466 1.428 -9.970 1.00 91.62 92 TYR A N 1
ATOM 733 C CA . TYR A 1 92 ? -6.417 0.922 -8.985 1.00 91.62 92 TYR A CA 1
ATOM 734 C C . TYR A 1 92 ? -6.401 -0.596 -8.821 1.00 91.62 92 TYR A C 1
ATOM 736 O O . TYR A 1 92 ? -7.154 -1.093 -7.986 1.00 91.62 92 TYR A O 1
ATOM 744 N N . ASP A 1 93 ? -5.581 -1.338 -9.569 1.00 94.88 93 ASP A N 1
ATOM 745 C CA . ASP A 1 93 ? -5.344 -2.769 -9.355 1.00 94.88 93 ASP A CA 1
ATOM 746 C C . ASP A 1 93 ? -4.017 -3.211 -9.978 1.00 94.88 93 ASP A C 1
ATOM 748 O O . ASP A 1 93 ? -3.913 -3.389 -11.186 1.00 94.88 93 ASP A O 1
ATOM 752 N N . ASN A 1 94 ? -2.991 -3.381 -9.145 1.00 95.81 94 ASN A N 1
ATOM 753 C CA . ASN A 1 94 ? -1.645 -3.732 -9.584 1.00 95.81 94 ASN A CA 1
ATOM 754 C C . ASN A 1 94 ? -0.875 -4.510 -8.508 1.00 95.81 94 ASN A C 1
ATOM 756 O O . ASN A 1 94 ? -1.276 -4.608 -7.342 1.00 95.81 94 ASN A O 1
ATOM 760 N N . GLU A 1 95 ? 0.295 -5.014 -8.899 1.00 97.69 95 GLU A N 1
ATOM 761 C CA . GLU A 1 95 ? 1.172 -5.828 -8.053 1.00 97.69 95 GLU A CA 1
ATOM 762 C C . GLU A 1 95 ? 1.638 -5.120 -6.770 1.00 97.69 95 GLU A C 1
ATOM 764 O O . GLU A 1 95 ? 1.851 -5.778 -5.749 1.00 97.69 95 GLU A O 1
ATOM 769 N N . TYR A 1 96 ? 1.730 -3.785 -6.752 1.00 97.75 96 TYR A N 1
ATOM 770 C CA . TYR A 1 96 ? 2.075 -3.054 -5.529 1.00 97.75 96 TYR A CA 1
ATOM 771 C C . TYR A 1 96 ? 0.963 -3.164 -4.480 1.00 97.75 96 TYR A C 1
ATOM 773 O O . TYR A 1 96 ? 1.230 -3.384 -3.294 1.00 97.75 96 TYR A O 1
ATOM 781 N N . ILE A 1 97 ? -0.296 -3.068 -4.910 1.00 98.00 97 ILE A N 1
ATOM 782 C CA . ILE A 1 97 ? -1.454 -3.201 -4.022 1.00 98.00 97 ILE A CA 1
ATOM 783 C C . ILE A 1 97 ? -1.602 -4.656 -3.560 1.00 98.00 97 ILE A C 1
ATOM 785 O O . ILE A 1 97 ? -1.875 -4.917 -2.383 1.00 98.00 97 ILE A O 1
ATOM 789 N N . HIS A 1 98 ? -1.357 -5.624 -4.445 1.00 97.88 98 HIS A N 1
ATOM 790 C CA . HIS A 1 98 ? -1.341 -7.041 -4.076 1.00 97.88 98 HIS A CA 1
ATOM 791 C C . HIS A 1 98 ? -0.228 -7.370 -3.071 1.00 97.88 98 HIS A C 1
ATOM 793 O O . HIS A 1 98 ? -0.465 -8.116 -2.112 1.00 97.88 98 HIS A O 1
ATOM 799 N N . ALA A 1 99 ? 0.955 -6.765 -3.212 1.00 98.25 99 ALA A N 1
ATOM 800 C CA . ALA A 1 99 ? 2.029 -6.879 -2.231 1.00 98.25 99 ALA A CA 1
ATOM 801 C C . ALA A 1 99 ? 1.615 -6.302 -0.865 1.00 98.25 99 ALA A C 1
ATOM 803 O O . ALA A 1 99 ? 1.829 -6.958 0.161 1.00 98.25 99 ALA A O 1
ATOM 804 N N . LEU A 1 100 ? 0.947 -5.141 -0.840 1.00 98.25 100 LEU A N 1
ATOM 805 C CA . LEU A 1 100 ? 0.373 -4.560 0.382 1.00 98.25 100 LEU A CA 1
ATOM 806 C C . LEU A 1 100 ? -0.646 -5.497 1.042 1.00 98.25 100 LEU A C 1
ATOM 808 O O . LEU A 1 100 ? -0.534 -5.792 2.236 1.00 98.25 100 LEU A O 1
ATOM 812 N N . ARG A 1 101 ? -1.604 -6.025 0.275 1.00 98.00 101 ARG A N 1
ATOM 813 C CA . ARG A 1 101 ? -2.605 -6.982 0.772 1.00 98.00 101 ARG A CA 1
ATOM 814 C C . ARG A 1 101 ? -1.944 -8.209 1.396 1.00 98.00 101 ARG A C 1
ATOM 816 O O . ARG A 1 101 ? -2.267 -8.574 2.530 1.00 98.00 101 ARG A O 1
ATOM 823 N N . LYS A 1 102 ? -0.974 -8.812 0.701 1.00 97.62 102 LYS A N 1
ATOM 824 C CA . LYS A 1 102 ? -0.224 -9.970 1.204 1.00 97.62 102 LYS A CA 1
ATOM 825 C C . LYS A 1 102 ? 0.542 -9.638 2.487 1.00 97.62 102 LYS A C 1
ATOM 827 O O . LYS A 1 102 ? 0.551 -10.440 3.421 1.00 97.62 102 LYS A O 1
ATOM 832 N N . PHE A 1 103 ? 1.173 -8.469 2.557 1.00 97.62 103 PHE A N 1
ATOM 833 C CA . PHE A 1 103 ? 1.907 -8.028 3.742 1.00 97.62 103 PHE A CA 1
ATOM 834 C C . PHE A 1 103 ? 0.988 -7.849 4.961 1.00 97.62 103 PHE A C 1
ATOM 836 O O . PHE A 1 103 ? 1.311 -8.317 6.055 1.00 97.62 103 PHE A O 1
ATOM 843 N N . LEU A 1 104 ? -0.192 -7.253 4.768 1.00 97.75 104 LEU A N 1
ATOM 844 C CA . LEU A 1 104 ? -1.230 -7.127 5.797 1.00 97.75 104 LEU A CA 1
ATOM 845 C C . LEU A 1 104 ? -1.781 -8.489 6.247 1.00 97.75 104 LEU A C 1
ATOM 847 O O . LEU A 1 104 ? -2.046 -8.689 7.436 1.00 97.75 104 LEU A O 1
ATOM 851 N N . ASP A 1 105 ? -1.905 -9.454 5.337 1.00 97.62 105 ASP A N 1
ATOM 852 C CA . ASP A 1 105 ? -2.304 -10.825 5.673 1.00 97.62 105 ASP A CA 1
ATOM 853 C C . ASP A 1 105 ? -1.231 -11.545 6.489 1.00 97.62 105 ASP A C 1
ATOM 855 O O . ASP A 1 105 ? -1.530 -12.184 7.501 1.00 97.62 105 ASP A O 1
ATOM 859 N N . ASP A 1 106 ? 0.033 -11.432 6.092 1.00 97.62 106 ASP A N 1
ATOM 860 C CA . ASP A 1 106 ? 1.152 -11.991 6.846 1.00 97.62 106 ASP A CA 1
ATOM 861 C C . ASP A 1 106 ? 1.253 -11.332 8.237 1.00 97.62 106 ASP A C 1
ATOM 863 O O . ASP A 1 106 ? 1.515 -12.022 9.230 1.00 97.62 106 ASP A O 1
ATOM 867 N N . PHE A 1 107 ? 0.958 -10.031 8.347 1.00 97.25 107 PHE A N 1
ATOM 868 C CA . PHE A 1 107 ? 0.860 -9.331 9.627 1.00 97.25 107 PHE A CA 1
ATOM 869 C C . PHE A 1 107 ? -0.306 -9.858 10.459 1.00 97.25 107 PHE A C 1
ATOM 871 O O . PHE A 1 107 ? -0.084 -10.325 11.571 1.00 97.25 107 PHE A O 1
ATOM 878 N N . SER A 1 108 ? -1.536 -9.871 9.948 1.00 97.00 108 SER A N 1
ATOM 879 C CA . SER A 1 108 ? -2.707 -10.335 10.710 1.00 97.00 108 SER A CA 1
ATOM 880 C C . SER A 1 108 ? -2.571 -11.790 11.188 1.00 97.00 108 SER A C 1
ATOM 882 O O . SER A 1 108 ? -3.001 -12.117 12.295 1.00 97.00 108 SER A O 1
ATOM 884 N N . ASN A 1 109 ? -1.873 -12.641 10.427 1.00 97.19 109 ASN A N 1
ATOM 885 C CA . ASN A 1 109 ? -1.586 -14.035 10.781 1.00 97.19 109 ASN A CA 1
ATOM 886 C C . ASN A 1 109 ? -0.368 -14.225 11.706 1.00 97.19 109 ASN A C 1
ATOM 888 O O . ASN A 1 109 ? -0.000 -15.359 12.012 1.00 97.19 109 ASN A O 1
ATOM 892 N N . GLY A 1 110 ? 0.281 -13.146 12.147 1.00 96.00 110 GLY A N 1
ATOM 893 C CA . GLY A 1 110 ? 1.411 -13.218 13.077 1.00 96.00 110 GLY A CA 1
ATOM 894 C C . GLY A 1 110 ? 2.739 -13.648 12.456 1.00 96.00 110 GLY A C 1
ATOM 895 O O . GLY A 1 110 ? 3.675 -13.937 13.199 1.00 96.00 110 GLY A O 1
ATOM 896 N N . LYS A 1 111 ? 2.850 -13.685 11.122 1.00 96.62 111 LYS A N 1
ATOM 897 C CA . LYS A 1 111 ? 4.102 -14.028 10.425 1.00 96.62 111 LYS A CA 1
ATOM 898 C C . LYS A 1 111 ? 5.085 -12.862 10.379 1.00 96.62 111 LYS A C 1
ATOM 900 O O . LYS A 1 111 ? 6.288 -13.088 10.336 1.00 96.62 111 LYS A O 1
ATOM 905 N N . THR A 1 112 ? 4.577 -11.631 10.404 1.00 93.44 112 THR A N 1
ATOM 906 C CA . THR A 1 112 ? 5.388 -10.418 10.535 1.00 93.44 112 THR A CA 1
ATOM 907 C C . THR A 1 112 ? 4.876 -9.525 11.666 1.00 93.44 112 THR A C 1
ATOM 909 O O . THR A 1 112 ? 3.753 -9.681 12.166 1.00 93.44 112 THR A O 1
ATOM 912 N N . LYS A 1 113 ? 5.728 -8.598 12.098 1.00 92.56 113 LYS A N 1
ATOM 913 C CA . LYS A 1 113 ? 5.415 -7.548 13.067 1.00 92.56 113 LYS A CA 1
ATOM 914 C C . LYS A 1 113 ? 5.591 -6.203 12.389 1.00 92.56 113 LYS A C 1
ATOM 916 O O . LYS A 1 113 ? 6.536 -6.019 11.629 1.00 92.56 113 LYS A O 1
ATOM 921 N N . ILE A 1 114 ? 4.697 -5.278 12.701 1.00 93.44 114 ILE A N 1
ATOM 922 C CA . ILE A 1 114 ? 4.758 -3.908 12.211 1.00 93.44 114 ILE A CA 1
ATOM 923 C C . ILE A 1 114 ? 4.703 -3.012 13.443 1.00 93.44 114 ILE A C 1
ATOM 925 O O . ILE A 1 114 ? 3.768 -3.096 14.245 1.00 93.44 114 ILE A O 1
ATOM 929 N N . GLU A 1 115 ? 5.742 -2.207 13.628 1.00 91.56 115 GLU A N 1
ATOM 930 C CA . GLU A 1 115 ? 5.834 -1.289 14.758 1.00 91.56 115 GLU A CA 1
ATOM 931 C C . GLU A 1 115 ? 4.642 -0.319 14.764 1.00 91.56 115 GLU A C 1
ATOM 933 O O . GLU A 1 115 ? 4.190 0.131 13.717 1.00 91.56 115 GLU A O 1
ATOM 938 N N . GLY A 1 116 ? 4.070 -0.058 15.943 1.00 91.12 116 GLY A N 1
ATOM 939 C CA . GLY A 1 116 ? 2.910 0.832 16.093 1.00 91.12 116 GLY A CA 1
ATOM 940 C C . GLY A 1 116 ? 1.571 0.284 15.573 1.00 91.12 116 GLY A C 1
ATOM 941 O O . GLY A 1 116 ? 0.533 0.872 15.859 1.00 91.12 116 GLY A O 1
ATOM 942 N N . MET A 1 117 ? 1.554 -0.861 14.883 1.00 94.38 117 MET A N 1
ATOM 943 C CA . MET A 1 117 ? 0.348 -1.396 14.230 1.00 94.38 117 MET A CA 1
ATOM 944 C C . MET A 1 117 ? -0.326 -2.548 14.988 1.00 94.38 117 MET A C 1
ATOM 946 O O . MET A 1 117 ? -1.379 -3.032 14.578 1.00 94.38 117 MET A O 1
ATOM 950 N N . GLU A 1 118 ? 0.238 -2.998 16.111 1.00 94.62 118 GLU A N 1
ATOM 951 C CA . GLU A 1 118 ? -0.246 -4.169 16.862 1.00 94.62 118 GLU A CA 1
ATOM 952 C C . GLU A 1 118 ? -1.724 -4.076 17.280 1.00 94.62 118 GLU A C 1
ATOM 954 O O . GLU A 1 118 ? -2.455 -5.064 17.192 1.00 94.62 118 GLU A O 1
ATOM 959 N N . SER A 1 119 ? -2.201 -2.885 17.655 1.00 94.94 119 SER A N 1
ATOM 960 C CA . SER A 1 119 ? -3.616 -2.641 17.984 1.00 94.94 119 SER A CA 1
ATOM 961 C C . SER A 1 119 ? -4.567 -2.840 16.799 1.00 94.94 119 SER A C 1
ATOM 963 O O . SER A 1 119 ? -5.760 -3.056 17.003 1.00 94.94 119 SER A O 1
ATOM 965 N N . TYR A 1 120 ? -4.049 -2.804 15.570 1.00 95.94 120 TYR A N 1
ATOM 966 C CA . TYR A 1 120 ? -4.806 -2.945 14.326 1.00 95.94 120 TYR A CA 1
ATOM 967 C C . TYR A 1 120 ? -4.735 -4.357 13.742 1.00 95.94 120 TYR A C 1
ATOM 969 O O . TYR A 1 120 ? -5.347 -4.620 12.711 1.00 95.94 120 TYR A O 1
ATOM 977 N N . ARG A 1 121 ? -4.046 -5.303 14.393 1.00 95.56 121 ARG A N 1
ATOM 978 C CA . ARG A 1 121 ? -3.828 -6.668 13.879 1.00 95.56 121 ARG A CA 1
ATOM 979 C C . ARG A 1 121 ? -5.111 -7.386 13.451 1.00 95.56 121 ARG A C 1
ATOM 981 O O . ARG A 1 121 ? -5.129 -8.038 12.413 1.00 95.56 121 ARG A O 1
ATOM 988 N N . ASN A 1 122 ? -6.188 -7.243 14.225 1.00 95.31 122 ASN A N 1
ATOM 989 C CA . ASN A 1 122 ? -7.481 -7.850 13.891 1.00 95.31 122 ASN A CA 1
ATOM 990 C C . ASN A 1 122 ? -8.155 -7.166 12.693 1.00 95.31 122 ASN A C 1
ATOM 992 O O . ASN A 1 122 ? -8.791 -7.838 11.887 1.00 95.31 122 ASN A O 1
ATOM 996 N N . ILE A 1 123 ? -7.993 -5.847 12.576 1.00 95.69 123 ILE A N 1
ATOM 997 C CA . ILE A 1 123 ? -8.563 -5.035 11.495 1.00 95.69 123 ILE A CA 1
ATOM 998 C C . ILE A 1 123 ? -7.797 -5.274 10.190 1.00 95.69 123 ILE A C 1
ATOM 1000 O O . ILE A 1 123 ? -8.407 -5.306 9.130 1.00 95.69 123 ILE A O 1
ATOM 1004 N N . ALA A 1 124 ? -6.491 -5.545 10.265 1.00 96.00 124 ALA A N 1
ATOM 1005 C CA . ALA A 1 124 ? -5.650 -5.822 9.105 1.00 96.00 124 ALA A CA 1
ATOM 1006 C C . ALA A 1 124 ? -6.117 -7.033 8.281 1.00 96.00 124 ALA A C 1
ATOM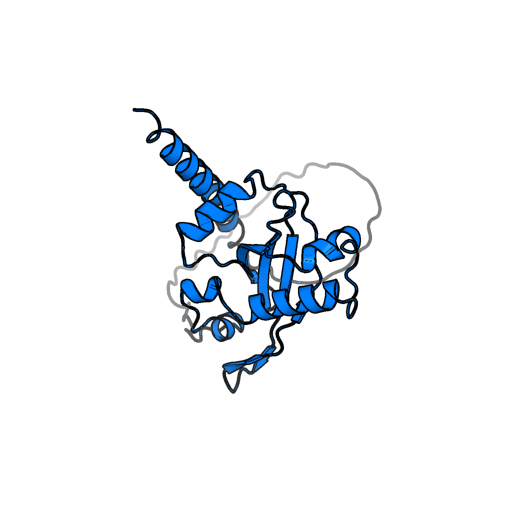 1008 O O . ALA A 1 124 ? -5.808 -7.101 7.101 1.00 96.00 124 ALA A O 1
ATOM 1009 N N . LYS A 1 125 ? -6.885 -7.967 8.860 1.00 94.38 125 LYS A N 1
ATOM 1010 C CA . LYS A 1 125 ? -7.523 -9.078 8.126 1.00 94.38 125 LYS A CA 1
ATOM 1011 C C . LYS A 1 125 ? -8.729 -8.629 7.283 1.00 94.38 125 LYS A C 1
ATOM 1013 O O . LYS A 1 125 ? -9.164 -9.347 6.386 1.00 94.38 125 LYS A O 1
ATOM 1018 N N . GLY A 1 126 ? -9.320 -7.494 7.637 1.00 95.50 126 GLY A N 1
ATOM 1019 C CA . GLY A 1 126 ? -10.473 -6.917 6.968 1.00 95.50 126 GLY A CA 1
ATOM 1020 C C . GLY A 1 126 ? -10.118 -6.282 5.629 1.00 95.50 126 GLY A C 1
ATOM 1021 O O . GLY A 1 126 ? -8.967 -6.296 5.182 1.00 95.50 126 GLY A O 1
ATOM 1022 N N . LYS A 1 127 ? -11.151 -5.718 5.001 1.00 96.88 127 LYS A N 1
ATOM 1023 C CA . LYS A 1 127 ? -11.028 -5.035 3.716 1.00 96.88 127 LYS A CA 1
ATOM 1024 C C . LYS A 1 127 ? -10.515 -3.612 3.891 1.00 96.88 127 LYS A C 1
ATOM 1026 O O . LYS A 1 127 ? -10.887 -2.943 4.862 1.00 96.88 127 LYS A O 1
ATOM 1031 N N . PHE A 1 128 ? -9.745 -3.133 2.927 1.00 97.25 128 PHE A N 1
ATOM 1032 C CA . PHE A 1 128 ? -9.349 -1.731 2.836 1.00 97.25 128 PHE A CA 1
ATOM 1033 C C . PHE A 1 128 ? -9.680 -1.126 1.471 1.00 97.25 128 PHE A C 1
ATOM 1035 O O . PHE A 1 128 ? -9.931 -1.840 0.500 1.00 97.25 128 PHE A O 1
ATOM 1042 N N . VAL A 1 129 ? -9.703 0.203 1.425 1.00 96.19 129 VAL A N 1
ATOM 1043 C CA . VAL A 1 129 ? -9.838 1.002 0.204 1.00 96.19 129 VAL A CA 1
ATOM 1044 C C . VAL A 1 129 ? -8.651 1.950 0.090 1.00 96.19 129 VAL A C 1
ATOM 1046 O O . VAL A 1 129 ? -8.123 2.410 1.107 1.00 96.19 129 VAL A O 1
ATOM 1049 N N . LEU A 1 130 ? -8.239 2.240 -1.140 1.00 95.81 130 LEU A N 1
ATOM 1050 C CA . LEU A 1 130 ? -7.191 3.213 -1.430 1.00 95.81 130 LEU A CA 1
ATOM 1051 C C . LEU A 1 130 ? -7.767 4.634 -1.426 1.00 95.81 130 LEU A C 1
ATOM 1053 O O . LEU A 1 130 ? -8.810 4.883 -2.026 1.00 95.81 130 LEU A O 1
ATOM 1057 N N . TYR A 1 131 ? -7.066 5.564 -0.780 1.00 90.56 131 TYR A N 1
ATOM 1058 C CA . TYR A 1 131 ? -7.276 7.004 -0.951 1.00 90.56 131 TYR A CA 1
ATOM 1059 C C . TYR A 1 131 ? -6.512 7.533 -2.148 1.00 90.56 131 TYR A C 1
ATOM 1061 O O . TYR A 1 131 ? -7.059 8.260 -2.973 1.00 90.56 131 TYR A O 1
ATOM 1069 N N . SER A 1 132 ? -5.234 7.180 -2.205 1.00 93.31 132 SER A N 1
ATOM 1070 C CA . SER A 1 132 ? -4.320 7.616 -3.242 1.00 93.31 132 SER A CA 1
ATOM 1071 C C . SER A 1 132 ? -3.212 6.594 -3.416 1.00 93.31 132 SER A C 1
ATOM 1073 O O . SER A 1 132 ? -2.871 5.829 -2.508 1.00 93.31 132 SER A O 1
ATOM 1075 N N . ILE A 1 133 ? -2.672 6.602 -4.621 1.00 95.94 133 ILE A N 1
ATOM 1076 C CA . ILE A 1 133 ? -1.496 5.859 -5.024 1.00 95.94 133 ILE A CA 1
ATOM 1077 C C . ILE A 1 133 ? -0.754 6.735 -6.022 1.00 95.94 133 ILE A C 1
ATOM 1079 O O . ILE A 1 133 ? -1.361 7.277 -6.944 1.00 95.94 133 ILE A O 1
ATOM 1083 N N . GLU A 1 134 ? 0.536 6.919 -5.800 1.00 94.75 134 GLU A N 1
ATOM 1084 C CA . GLU A 1 134 ? 1.371 7.780 -6.632 1.00 94.75 134 GLU A CA 1
ATOM 1085 C C . GLU A 1 134 ? 2.787 7.208 -6.743 1.00 94.75 134 GLU A C 1
ATOM 1087 O O . GLU A 1 134 ? 3.228 6.497 -5.832 1.00 94.75 134 GLU A O 1
ATOM 1092 N N . PRO A 1 135 ? 3.519 7.492 -7.834 1.00 94.94 135 PRO A N 1
ATOM 1093 C CA . PRO A 1 135 ? 4.930 7.144 -7.933 1.00 94.94 135 PRO A CA 1
ATOM 1094 C C . PRO A 1 135 ? 5.728 7.677 -6.738 1.00 94.94 135 PRO A C 1
ATOM 1096 O O . PRO A 1 135 ? 5.636 8.853 -6.388 1.00 94.94 135 PRO A O 1
ATOM 1099 N N . ALA A 1 136 ? 6.559 6.832 -6.133 1.00 88.75 136 ALA A N 1
ATOM 1100 C CA . ALA A 1 136 ? 7.471 7.259 -5.078 1.00 88.75 136 ALA A CA 1
ATOM 1101 C C . ALA A 1 136 ? 8.835 7.679 -5.653 1.00 88.75 136 ALA A C 1
ATOM 1103 O O . ALA A 1 136 ? 9.350 7.090 -6.608 1.00 88.75 136 ALA A O 1
ATOM 1104 N N . LEU A 1 137 ? 9.457 8.679 -5.015 1.00 80.00 137 LEU A N 1
ATOM 1105 C CA . LEU A 1 137 ? 10.759 9.235 -5.420 1.00 80.00 137 LEU A CA 1
ATOM 1106 C C . LEU A 1 137 ? 11.891 8.198 -5.445 1.00 80.00 137 LEU A C 1
ATOM 1108 O O . LEU A 1 137 ? 12.824 8.327 -6.228 1.00 80.00 137 LEU A O 1
ATOM 1112 N N . LEU A 1 138 ? 11.820 7.178 -4.585 1.00 79.12 138 LEU A N 1
ATOM 1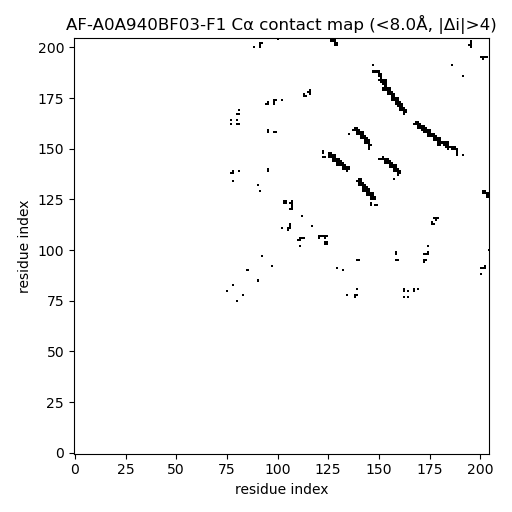113 C CA . LEU A 1 138 ? 12.847 6.136 -4.458 1.00 79.12 138 LEU A CA 1
ATOM 1114 C C . LEU A 1 138 ? 12.490 4.852 -5.232 1.00 79.12 138 LEU A C 1
ATOM 1116 O O . LEU A 1 138 ? 13.062 3.795 -4.977 1.00 79.12 138 LEU A O 1
ATOM 1120 N N . GLY A 1 139 ? 11.555 4.949 -6.182 1.00 88.25 139 GLY A N 1
ATOM 1121 C CA . GLY A 1 139 ? 11.027 3.830 -6.962 1.00 88.25 139 GLY A CA 1
ATOM 1122 C C . GLY A 1 139 ? 9.717 3.286 -6.394 1.00 88.25 139 GLY A C 1
ATOM 1123 O O . GLY A 1 139 ? 9.389 3.506 -5.234 1.00 88.25 139 GLY A O 1
ATOM 1124 N N . GLY A 1 140 ? 8.944 2.576 -7.214 1.00 94.69 140 GLY A N 1
ATOM 1125 C CA . GLY A 1 140 ? 7.657 2.010 -6.802 1.00 94.69 140 GLY A CA 1
ATOM 1126 C C . GLY A 1 140 ? 6.599 3.069 -6.477 1.00 94.69 140 GLY A C 1
ATOM 1127 O O . GLY A 1 140 ? 6.537 4.102 -7.143 1.00 94.69 140 GLY A O 1
ATOM 1128 N N . VAL A 1 141 ? 5.752 2.808 -5.480 1.00 97.31 141 VAL A N 1
ATOM 1129 C CA . VAL A 1 141 ? 4.582 3.646 -5.172 1.00 97.31 141 VAL A CA 1
ATOM 1130 C C . VAL A 1 141 ? 4.481 4.021 -3.697 1.00 97.31 141 VAL A C 1
ATOM 1132 O O . VAL A 1 141 ? 4.871 3.263 -2.807 1.00 97.31 141 VAL A O 1
ATOM 1135 N N . PHE A 1 142 ? 3.905 5.187 -3.437 1.00 96.88 142 PHE A N 1
ATOM 1136 C CA . PHE A 1 142 ? 3.367 5.574 -2.142 1.00 96.88 142 PHE A CA 1
ATOM 1137 C C . PHE A 1 142 ? 1.857 5.336 -2.152 1.00 96.88 142 PHE A C 1
ATOM 1139 O O . PHE A 1 142 ? 1.178 5.724 -3.099 1.00 96.88 142 PHE A O 1
ATOM 1146 N N . ILE A 1 143 ? 1.335 4.670 -1.122 1.00 97.75 143 ILE A N 1
ATOM 1147 C CA . ILE A 1 143 ? -0.081 4.307 -1.017 1.00 97.75 143 ILE A CA 1
ATOM 1148 C C . ILE A 1 143 ? -0.643 4.874 0.277 1.00 97.75 143 ILE A C 1
ATOM 1150 O O . ILE A 1 143 ? -0.107 4.606 1.354 1.00 97.75 143 ILE A O 1
ATOM 1154 N N . MET A 1 144 ? -1.773 5.571 0.180 1.00 97.44 144 MET A N 1
ATOM 1155 C CA . MET A 1 144 ? -2.615 5.919 1.321 1.00 97.44 144 MET A CA 1
ATOM 1156 C C . MET A 1 144 ? -3.907 5.115 1.275 1.00 97.44 144 MET A C 1
ATOM 1158 O O . MET A 1 144 ? -4.537 4.995 0.226 1.00 97.44 144 MET A O 1
ATOM 1162 N N . PHE A 1 145 ? -4.328 4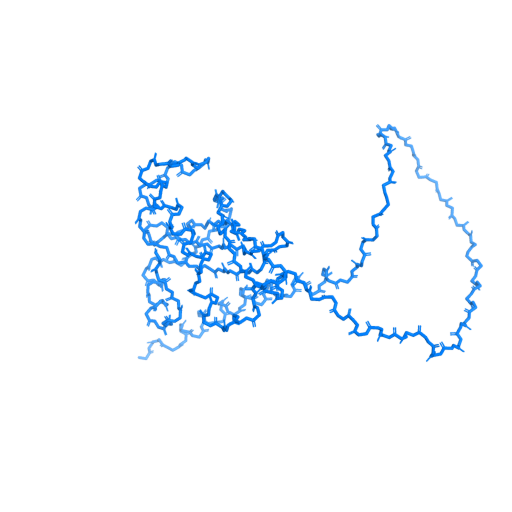.565 2.408 1.00 97.56 145 PHE A N 1
ATOM 1163 C CA . PHE A 1 145 ? -5.490 3.681 2.474 1.00 97.56 145 PHE A CA 1
ATOM 1164 C C . PHE A 1 145 ? -6.179 3.734 3.840 1.00 97.56 145 PHE A C 1
ATOM 1166 O O . PHE A 1 145 ? -5.626 4.233 4.821 1.00 97.56 145 PHE A O 1
ATOM 1173 N N . THR A 1 146 ? -7.396 3.198 3.922 1.00 97.25 146 THR A N 1
ATOM 1174 C CA . THR A 1 146 ? -8.090 2.974 5.199 1.00 97.25 146 THR A CA 1
ATOM 1175 C C . THR A 1 146 ? -8.795 1.631 5.227 1.00 97.25 146 THR A C 1
ATOM 1177 O O . THR A 1 146 ? -9.260 1.129 4.202 1.00 97.25 146 THR A O 1
ATOM 1180 N N . PHE A 1 147 ? -8.898 1.052 6.420 1.00 97.62 147 PHE A N 1
ATOM 1181 C CA . PHE A 1 147 ? -9.690 -0.146 6.641 1.00 97.62 147 PHE A CA 1
ATOM 1182 C C . PHE A 1 147 ? -11.167 0.212 6.776 1.00 97.62 147 PHE A C 1
ATOM 1184 O O . PHE A 1 147 ? -11.542 1.093 7.542 1.00 97.62 147 PHE A O 1
ATOM 1191 N N . ILE A 1 148 ? -12.030 -0.551 6.114 1.00 96.00 148 ILE A N 1
ATOM 1192 C CA . ILE A 1 148 ? -13.484 -0.325 6.128 1.00 96.00 148 ILE A CA 1
ATOM 1193 C C . ILE A 1 148 ? -14.083 -0.465 7.535 1.00 96.00 148 ILE A C 1
ATOM 1195 O O . ILE A 1 148 ? -15.082 0.177 7.855 1.00 96.00 148 ILE A O 1
ATOM 1199 N N . ASP A 1 149 ? -13.469 -1.291 8.384 1.00 95.12 149 ASP A N 1
ATOM 1200 C CA . ASP A 1 149 ? -13.907 -1.507 9.768 1.00 95.12 149 ASP A CA 1
ATOM 1201 C C . ASP A 1 149 ? -13.354 -0.454 10.745 1.00 95.12 149 ASP A C 1
ATOM 1203 O O . ASP A 1 149 ? -13.729 -0.446 11.919 1.00 95.12 149 ASP A O 1
ATOM 1207 N N . LYS A 1 150 ? -12.467 0.431 10.273 1.00 96.12 150 LYS A N 1
ATOM 1208 C CA . LYS A 1 150 ? -11.942 1.572 11.028 1.00 96.12 150 LYS A CA 1
ATOM 1209 C C . LYS A 1 150 ? -11.681 2.764 10.094 1.00 96.12 150 LYS A C 1
ATOM 1211 O O . LYS A 1 150 ? -10.528 3.163 9.915 1.00 96.12 150 LYS A O 1
ATOM 1216 N N . PRO A 1 151 ? -12.746 3.280 9.453 1.00 95.62 151 PRO A N 1
ATOM 1217 C CA . PRO A 1 151 ? -12.627 4.209 8.339 1.00 95.62 151 PRO A CA 1
ATOM 1218 C C . PRO A 1 151 ? -12.053 5.563 8.752 1.00 95.62 151 PRO A C 1
ATOM 1220 O O . PRO A 1 151 ? -11.575 6.286 7.890 1.00 95.62 151 PRO A O 1
ATOM 1223 N N . GLU A 1 152 ? -12.092 5.927 10.035 1.00 96.81 152 GLU A N 1
ATOM 1224 C CA . GLU A 1 152 ? -11.589 7.207 10.536 1.00 96.81 152 GLU A CA 1
ATOM 1225 C C . GLU A 1 152 ? -10.059 7.325 10.498 1.00 96.81 152 GLU A C 1
ATOM 1227 O O . GLU A 1 152 ? -9.524 8.436 10.459 1.00 96.81 152 GLU A O 1
ATOM 1232 N N . ASP A 1 153 ? -9.356 6.192 10.507 1.00 96.81 153 ASP A N 1
ATOM 1233 C CA . ASP A 1 153 ? -7.899 6.141 10.521 1.00 96.81 153 ASP A CA 1
ATOM 1234 C C . ASP A 1 153 ? -7.349 5.990 9.107 1.00 96.81 153 ASP A C 1
ATOM 1236 O O . ASP A 1 153 ? -7.763 5.109 8.350 1.00 96.81 153 ASP A O 1
ATOM 1240 N N . VAL A 1 154 ? -6.381 6.837 8.768 1.00 97.50 154 VAL A N 1
ATOM 1241 C CA . VAL A 1 154 ? -5.689 6.791 7.482 1.00 97.50 154 VAL A CA 1
ATOM 1242 C C . VAL A 1 154 ? -4.292 6.236 7.687 1.00 97.50 154 VAL A C 1
ATOM 1244 O O . VAL A 1 154 ? -3.569 6.650 8.593 1.00 97.50 154 VAL A O 1
ATOM 1247 N N . PHE A 1 155 ? -3.919 5.295 6.833 1.00 97.88 155 PHE A N 1
ATOM 1248 C CA . PHE A 1 155 ? -2.620 4.649 6.843 1.00 97.88 155 PHE A CA 1
ATOM 1249 C C . PHE A 1 155 ? -1.862 4.993 5.572 1.00 97.88 155 PHE A C 1
ATOM 1251 O O . PHE A 1 155 ? -2.470 5.200 4.522 1.00 97.88 155 PHE A O 1
ATOM 1258 N N . SER A 1 156 ? -0.539 5.009 5.664 1.00 97.44 156 SER A N 1
ATOM 1259 C CA . SER A 1 156 ? 0.341 5.153 4.513 1.00 97.44 156 SER A CA 1
ATOM 1260 C C . SER A 1 156 ? 1.434 4.090 4.491 1.00 97.44 156 SER A C 1
ATOM 1262 O O . SER A 1 156 ? 1.775 3.489 5.519 1.00 97.44 156 SER A O 1
ATOM 1264 N N . THR A 1 157 ? 1.970 3.831 3.304 1.00 97.38 157 THR A N 1
ATOM 1265 C CA . THR A 1 157 ? 3.092 2.916 3.096 1.00 97.38 157 THR A CA 1
ATOM 1266 C C . THR A 1 157 ? 3.810 3.217 1.784 1.00 97.38 157 THR A C 1
ATOM 1268 O O . THR A 1 157 ? 3.220 3.766 0.854 1.00 97.38 157 THR A O 1
ATOM 1271 N N . TRP A 1 158 ? 5.074 2.809 1.701 1.00 97.31 158 TRP A N 1
ATOM 1272 C CA . TRP A 1 158 ? 5.815 2.731 0.446 1.00 97.31 158 TRP A CA 1
ATOM 1273 C C . TRP A 1 158 ? 5.905 1.278 0.004 1.00 97.31 158 TRP A C 1
ATOM 1275 O O . TRP A 1 158 ? 6.208 0.398 0.813 1.00 97.31 158 TRP A O 1
ATOM 1285 N N . VAL A 1 159 ? 5.693 1.028 -1.282 1.00 97.81 159 VAL A N 1
ATOM 1286 C CA . VAL A 1 159 ? 5.909 -0.282 -1.892 1.00 97.81 159 VAL A CA 1
ATOM 1287 C C . VAL A 1 159 ? 6.932 -0.126 -3.008 1.00 97.81 159 VAL A C 1
ATOM 1289 O O . VAL A 1 159 ? 6.633 0.450 -4.050 1.00 97.81 159 VAL A O 1
ATOM 1292 N N . TYR A 1 160 ? 8.145 -0.623 -2.778 1.00 97.00 160 TYR A N 1
ATOM 1293 C CA . TYR A 1 160 ? 9.249 -0.566 -3.738 1.00 97.00 160 TYR A CA 1
ATOM 1294 C C . TYR A 1 160 ? 9.235 -1.772 -4.672 1.00 97.00 160 TYR A C 1
ATOM 1296 O O . TYR A 1 160 ? 8.685 -2.817 -4.333 1.00 97.00 160 TYR A O 1
ATOM 1304 N N . SER A 1 161 ? 9.859 -1.625 -5.835 1.00 96.81 161 SER A N 1
ATOM 1305 C CA . SER A 1 161 ? 10.083 -2.692 -6.811 1.00 96.81 161 SER A CA 1
ATOM 1306 C C . SER A 1 161 ? 11.442 -2.518 -7.480 1.00 96.81 161 SER A C 1
ATOM 1308 O O . SER A 1 161 ? 11.930 -1.392 -7.647 1.00 96.81 161 SER A O 1
ATOM 1310 N N . ASP A 1 162 ? 12.021 -3.631 -7.906 1.00 96.00 162 ASP A N 1
ATOM 1311 C CA . ASP A 1 162 ? 13.242 -3.666 -8.697 1.00 96.00 162 ASP A CA 1
ATOM 1312 C C . ASP A 1 162 ? 12.902 -3.573 -10.186 1.00 96.00 162 ASP A C 1
ATOM 1314 O O . ASP A 1 162 ? 11.877 -4.091 -10.631 1.00 96.00 162 ASP A O 1
ATOM 1318 N N . VAL A 1 163 ? 13.783 -2.936 -10.957 1.00 95.69 163 VAL A N 1
ATOM 1319 C CA . VAL A 1 163 ? 13.687 -2.835 -12.417 1.00 95.69 163 VAL A CA 1
ATOM 1320 C C . VAL A 1 163 ? 14.952 -3.419 -13.020 1.00 95.69 163 VAL A C 1
ATOM 1322 O O . VAL A 1 163 ? 16.057 -3.033 -12.641 1.00 95.69 163 VAL A O 1
ATOM 1325 N N . ASN A 1 164 ? 14.790 -4.337 -13.964 1.00 95.62 164 ASN A N 1
ATOM 1326 C CA . ASN A 1 164 ? 15.867 -4.752 -14.846 1.00 95.62 164 ASN A CA 1
ATOM 1327 C C . ASN A 1 164 ? 15.833 -3.869 -16.097 1.00 95.62 164 ASN A C 1
ATOM 1329 O O . ASN A 1 164 ? 14.917 -3.990 -16.901 1.00 95.62 164 ASN A O 1
ATOM 1333 N N . GLU A 1 165 ? 16.810 -2.979 -16.258 1.00 93.56 165 GLU A N 1
ATOM 1334 C CA . GLU A 1 165 ? 16.852 -2.030 -17.382 1.00 93.56 165 GLU A CA 1
ATOM 1335 C C . GLU A 1 165 ? 17.048 -2.723 -18.744 1.00 93.56 165 GLU A C 1
ATOM 1337 O O . GLU A 1 165 ? 16.479 -2.281 -19.740 1.00 93.56 165 GLU A O 1
ATOM 1342 N N . ASP A 1 166 ? 17.773 -3.848 -18.789 1.00 93.94 166 ASP A N 1
ATOM 1343 C CA . ASP A 1 166 ? 18.032 -4.592 -20.030 1.00 93.94 166 ASP A CA 1
ATOM 1344 C C . ASP A 1 166 ? 16.772 -5.306 -20.543 1.00 93.94 166 ASP A C 1
ATOM 1346 O O . ASP A 1 166 ? 16.511 -5.347 -21.748 1.00 93.94 166 ASP A O 1
ATOM 1350 N N . THR A 1 167 ? 15.997 -5.912 -19.636 1.00 95.88 167 THR A N 1
ATOM 1351 C CA . THR A 1 167 ? 14.777 -6.664 -19.986 1.00 95.88 167 THR A CA 1
ATOM 1352 C C . THR A 1 167 ? 13.499 -5.850 -19.839 1.00 95.88 167 THR A C 1
ATOM 1354 O O . THR A 1 167 ? 12.451 -6.296 -20.305 1.00 95.88 167 THR A O 1
ATOM 1357 N N . ARG A 1 168 ? 13.584 -4.676 -19.204 1.00 93.94 168 ARG A N 1
ATOM 1358 C CA . ARG A 1 168 ? 12.464 -3.817 -18.785 1.00 93.94 168 ARG A CA 1
ATOM 1359 C C . ARG A 1 168 ? 11.485 -4.494 -17.819 1.00 93.94 168 ARG A C 1
ATOM 1361 O O . ARG A 1 168 ? 10.343 -4.068 -17.685 1.00 93.94 168 ARG A O 1
ATOM 1368 N N . GLU A 1 169 ? 11.914 -5.561 -17.150 1.00 95.44 169 GLU A N 1
ATOM 1369 C CA . GLU A 1 169 ? 11.072 -6.319 -16.223 1.00 95.44 169 GLU A CA 1
ATOM 1370 C C . GLU A 1 169 ? 11.034 -5.658 -14.839 1.00 95.44 169 GLU A C 1
ATOM 1372 O O . GLU A 1 169 ? 12.074 -5.283 -14.290 1.00 95.44 169 GLU A O 1
ATOM 1377 N N . VAL A 1 170 ? 9.837 -5.573 -14.253 1.00 96.81 170 VAL A N 1
ATOM 1378 C CA . VAL A 1 170 ? 9.610 -5.092 -12.884 1.00 96.81 170 VAL A CA 1
ATOM 1379 C C . VAL A 1 170 ? 9.362 -6.283 -11.960 1.00 96.81 170 VAL A C 1
ATOM 1381 O O . VAL A 1 170 ? 8.563 -7.163 -12.275 1.00 96.81 170 VAL A O 1
ATOM 1384 N N . SER A 1 171 ? 10.035 -6.333 -10.810 1.00 96.44 171 SER A N 1
ATOM 1385 C CA . SER A 1 171 ? 9.923 -7.457 -9.868 1.00 96.44 171 SER A CA 1
ATOM 1386 C C . SER A 1 171 ? 10.140 -7.035 -8.405 1.00 96.44 171 SER A C 1
ATOM 1388 O O . SER A 1 171 ? 10.303 -5.857 -8.101 1.00 96.44 171 SER A O 1
ATOM 1390 N N . ASN A 1 172 ? 10.119 -7.997 -7.473 1.00 95.88 172 ASN A N 1
ATOM 1391 C CA . ASN A 1 172 ? 10.465 -7.808 -6.052 1.00 95.88 172 ASN A CA 1
ATOM 1392 C C . ASN A 1 172 ? 9.675 -6.716 -5.302 1.00 95.88 172 ASN A C 1
ATOM 1394 O O . ASN A 1 172 ? 10.227 -5.954 -4.507 1.00 95.88 172 ASN A O 1
ATOM 1398 N N . TYR A 1 173 ? 8.355 -6.690 -5.496 1.00 97.69 173 TYR A N 1
ATOM 1399 C CA . TYR A 1 173 ? 7.445 -5.786 -4.790 1.00 97.69 173 TYR A CA 1
ATOM 1400 C C . TYR A 1 173 ? 7.526 -5.956 -3.265 1.00 97.69 173 TYR A C 1
ATOM 1402 O O . TYR A 1 173 ? 7.111 -6.978 -2.710 1.00 97.69 173 TYR A O 1
ATOM 1410 N N . THR A 1 174 ? 8.056 -4.946 -2.578 1.00 96.81 174 THR A N 1
ATOM 1411 C CA . THR A 1 174 ? 8.361 -4.992 -1.144 1.00 96.81 174 THR A CA 1
ATOM 1412 C C . THR A 1 174 ? 7.696 -3.834 -0.419 1.00 96.81 174 THR A C 1
ATOM 1414 O O . THR A 1 174 ? 7.865 -2.680 -0.793 1.00 96.81 174 THR A O 1
ATOM 1417 N N . VAL A 1 175 ? 6.952 -4.139 0.645 1.00 96.81 175 VAL A N 1
ATOM 1418 C CA . VAL A 1 175 ? 6.250 -3.148 1.474 1.00 96.81 175 VAL A CA 1
ATOM 1419 C C . VAL A 1 175 ? 7.170 -2.647 2.582 1.00 96.81 175 VAL A C 1
ATOM 1421 O O . VAL A 1 175 ? 7.732 -3.439 3.343 1.00 96.81 175 VAL A O 1
ATOM 1424 N N . HIS A 1 176 ? 7.293 -1.329 2.708 1.00 93.19 176 HIS A N 1
ATOM 1425 C CA . HIS A 1 176 ? 8.165 -0.664 3.670 1.00 93.19 176 HIS A CA 1
ATOM 1426 C C . HIS A 1 176 ? 7.358 0.028 4.756 1.00 93.19 176 HIS A C 1
ATOM 1428 O O . HIS A 1 176 ? 7.028 1.211 4.678 1.00 93.19 176 HIS A O 1
ATOM 1434 N N . GLY A 1 177 ? 7.089 -0.746 5.808 1.00 89.06 177 GLY A N 1
ATOM 1435 C CA . GLY A 1 177 ? 6.367 -0.283 6.985 1.00 89.06 177 GLY A CA 1
ATOM 1436 C C . GLY A 1 177 ? 4.919 0.091 6.683 1.00 89.06 177 GLY A C 1
ATOM 1437 O O . GLY A 1 177 ? 4.463 0.077 5.544 1.00 89.06 177 GLY A O 1
ATOM 1438 N N . ILE A 1 178 ? 4.174 0.400 7.736 1.00 96.56 178 ILE A N 1
ATOM 1439 C CA . ILE A 1 178 ? 2.868 1.047 7.633 1.00 96.56 178 ILE A CA 1
ATOM 1440 C C . ILE A 1 178 ? 2.832 2.096 8.726 1.00 96.56 178 ILE A C 1
ATOM 1442 O O . ILE A 1 178 ? 3.196 1.808 9.870 1.00 96.56 178 ILE A O 1
ATOM 1446 N N . LYS A 1 179 ? 2.406 3.299 8.370 1.00 95.75 179 LYS A N 1
ATOM 1447 C CA . LYS A 1 179 ? 2.310 4.426 9.286 1.00 95.75 179 LYS A CA 1
ATOM 1448 C C . LYS A 1 179 ? 0.851 4.831 9.440 1.00 95.75 179 LYS A C 1
ATOM 1450 O O . LYS A 1 179 ? 0.128 4.904 8.454 1.00 95.75 179 LYS A O 1
ATOM 1455 N N . LEU A 1 180 ? 0.427 5.081 10.677 1.00 97.00 180 LEU A N 1
ATOM 1456 C CA . LEU A 1 180 ? -0.816 5.797 10.948 1.00 97.00 180 LEU A CA 1
ATOM 1457 C C . LEU A 1 180 ? -0.557 7.286 10.717 1.00 97.00 180 LEU A C 1
ATOM 1459 O O . LEU A 1 180 ? 0.387 7.838 11.285 1.00 97.00 180 LEU A O 1
ATOM 1463 N N . GLU A 1 181 ? -1.378 7.919 9.893 1.00 96.81 181 GLU A N 1
ATOM 1464 C CA . GLU A 1 181 ? -1.265 9.344 9.614 1.00 96.81 181 GLU A CA 1
ATOM 1465 C C . GLU A 1 181 ? -2.060 10.186 10.616 1.00 96.81 181 GLU A C 1
ATOM 1467 O O . GLU A 1 181 ? -3.086 9.765 11.155 1.00 96.81 181 GLU A O 1
ATOM 1472 N N . ASP A 1 182 ? -1.597 11.418 10.831 1.00 94.94 182 ASP A N 1
ATOM 1473 C CA . ASP A 1 182 ? -2.248 12.392 11.718 1.00 94.94 182 ASP A CA 1
ATOM 1474 C C . ASP A 1 182 ? -3.492 13.042 11.084 1.00 94.94 182 ASP A C 1
ATOM 1476 O O . ASP A 1 182 ? -4.141 13.899 11.688 1.00 94.94 182 ASP A O 1
ATOM 1480 N N . ILE A 1 183 ? -3.846 12.628 9.865 1.00 92.31 183 ILE A N 1
ATOM 1481 C CA . ILE A 1 183 ? -5.094 13.007 9.209 1.00 92.31 183 ILE A CA 1
ATOM 1482 C C . ILE A 1 183 ? -6.199 12.014 9.566 1.00 92.31 183 ILE A C 1
ATOM 1484 O O . ILE A 1 183 ? -5.965 10.820 9.764 1.00 92.31 183 ILE A O 1
ATOM 1488 N N . LYS A 1 184 ? -7.431 12.515 9.627 1.00 92.94 184 LYS A N 1
ATOM 1489 C CA . LYS A 1 184 ? -8.623 11.693 9.817 1.00 92.94 184 LYS A CA 1
ATOM 1490 C C . LYS A 1 184 ? -9.465 11.712 8.564 1.00 92.94 184 LYS A C 1
ATOM 1492 O O . LYS A 1 184 ? -9.587 12.744 7.910 1.00 92.94 184 LYS A O 1
ATOM 1497 N N . ASN A 1 185 ? -10.063 10.570 8.268 1.00 90.50 185 ASN A N 1
ATOM 1498 C CA . ASN A 1 185 ? -11.119 10.511 7.283 1.00 90.50 185 ASN A CA 1
ATOM 1499 C C . ASN A 1 185 ? -12.472 10.738 7.964 1.00 90.50 185 ASN A C 1
ATOM 1501 O O . ASN A 1 185 ? -12.808 10.098 8.960 1.00 90.50 185 ASN A O 1
ATOM 1505 N N . GLU A 1 186 ? -13.250 11.653 7.400 1.00 92.56 186 GLU A N 1
ATOM 1506 C CA . GLU A 1 186 ? -14.588 11.996 7.881 1.00 92.56 186 GLU A CA 1
ATOM 1507 C C . GLU A 1 186 ? -15.685 11.154 7.214 1.00 92.56 186 GLU A C 1
ATOM 1509 O O . GLU A 1 186 ? -16.827 11.150 7.675 1.00 92.56 186 GLU A O 1
ATOM 1514 N N . MET A 1 187 ? -15.355 10.429 6.140 1.00 92.88 187 MET A N 1
ATOM 1515 C CA . MET A 1 187 ? -16.302 9.597 5.411 1.00 92.88 187 MET A CA 1
ATOM 1516 C C . MET A 1 187 ? -16.630 8.329 6.213 1.00 92.88 187 MET A C 1
ATOM 1518 O O . MET A 1 187 ? -15.736 7.514 6.465 1.00 92.88 187 MET A O 1
ATOM 1522 N N . PRO A 1 188 ? -17.899 8.116 6.602 1.00 94.62 188 PRO A N 1
ATOM 1523 C CA . PRO A 1 188 ? -18.295 6.904 7.296 1.00 94.62 188 PRO A CA 1
ATOM 1524 C C . PRO A 1 188 ? -18.216 5.691 6.365 1.00 94.62 188 PRO A C 1
ATOM 1526 O O . PRO A 1 188 ? -18.229 5.798 5.137 1.00 94.62 188 PRO A O 1
ATOM 1529 N N . ARG A 1 189 ? -18.202 4.506 6.977 1.00 95.81 189 ARG A N 1
ATOM 1530 C CA . ARG A 1 189 ? -18.143 3.211 6.292 1.00 95.81 189 ARG A CA 1
ATOM 1531 C C . ARG A 1 189 ? -19.159 3.092 5.152 1.00 95.81 189 ARG A C 1
ATOM 1533 O O . ARG A 1 189 ? -18.825 2.606 4.075 1.00 95.81 189 ARG A O 1
ATOM 1540 N N . GLU A 1 190 ? -20.402 3.487 5.398 1.00 96.44 190 GLU A N 1
ATOM 1541 C CA . GLU A 1 190 ? -21.512 3.354 4.453 1.00 96.44 190 GLU A CA 1
ATOM 1542 C C . GLU A 1 190 ? -21.293 4.191 3.190 1.00 96.44 190 GLU A C 1
ATOM 1544 O O . GLU A 1 190 ? -21.587 3.724 2.090 1.00 96.44 190 GLU A O 1
ATOM 1549 N N . ASP A 1 191 ? -20.729 5.387 3.343 1.00 95.31 191 ASP A N 1
ATOM 1550 C CA . ASP A 1 191 ? -20.455 6.284 2.225 1.00 95.31 191 ASP A CA 1
ATOM 1551 C C . ASP A 1 191 ? -19.278 5.769 1.388 1.00 95.31 191 ASP A C 1
ATOM 1553 O O . ASP A 1 191 ? -19.370 5.762 0.162 1.00 95.31 191 ASP A O 1
ATOM 1557 N N . ILE A 1 192 ? -18.229 5.226 2.024 1.00 94.62 192 ILE A N 1
ATOM 1558 C CA . ILE A 1 192 ? -17.117 4.571 1.311 1.00 94.62 192 ILE A CA 1
ATOM 1559 C C . ILE A 1 192 ? -17.638 3.412 0.455 1.00 94.62 192 ILE A C 1
ATOM 1561 O O . ILE A 1 192 ? -17.299 3.294 -0.722 1.00 94.62 192 ILE A O 1
ATOM 1565 N N . LEU A 1 193 ? -18.482 2.552 1.032 1.00 95.56 193 LEU A N 1
ATOM 1566 C CA . LEU A 1 193 ? -19.039 1.408 0.309 1.00 95.56 193 LEU A CA 1
ATOM 1567 C C . LEU A 1 193 ? -19.917 1.837 -0.864 1.00 95.56 193 LEU A C 1
ATOM 1569 O O . LEU A 1 193 ? -19.875 1.202 -1.914 1.00 95.56 193 LEU A O 1
ATOM 1573 N N . LYS A 1 194 ? -20.678 2.920 -0.700 1.00 95.69 194 LYS A N 1
ATOM 1574 C CA . LYS A 1 194 ? -21.479 3.488 -1.780 1.00 95.69 194 LYS A CA 1
ATOM 1575 C C . LYS A 1 194 ? -20.599 4.026 -2.912 1.00 95.69 194 LYS A C 1
ATOM 1577 O O . LYS A 1 194 ? -20.903 3.785 -4.074 1.00 95.69 194 LYS A O 1
ATOM 1582 N N . VAL A 1 195 ? -19.500 4.708 -2.591 1.00 92.19 195 VAL A N 1
ATOM 1583 C CA . VAL A 1 195 ? -18.545 5.204 -3.597 1.00 92.19 195 VAL A CA 1
ATOM 1584 C C . VAL A 1 195 ? -17.936 4.050 -4.395 1.00 92.19 195 VAL A C 1
ATOM 1586 O O . VAL A 1 195 ? -17.880 4.127 -5.617 1.00 92.19 195 VAL A O 1
ATOM 1589 N N . VAL A 1 196 ? -17.542 2.964 -3.726 1.00 92.88 196 VAL A N 1
ATOM 1590 C CA . VAL A 1 196 ? -17.044 1.740 -4.382 1.00 92.88 196 VAL A CA 1
ATOM 1591 C C . VAL A 1 196 ? -18.107 1.100 -5.285 1.00 92.88 196 VAL A C 1
ATOM 1593 O O . VAL A 1 196 ? -17.786 0.582 -6.348 1.00 92.88 196 VAL A O 1
ATOM 1596 N N . GLU A 1 197 ? -19.382 1.125 -4.890 1.00 93.88 197 GLU A N 1
ATOM 1597 C CA . GLU A 1 197 ? -20.480 0.606 -5.719 1.00 93.88 197 GLU A CA 1
ATOM 1598 C C . GLU A 1 197 ? -20.728 1.470 -6.968 1.00 93.88 197 GLU A C 1
ATOM 1600 O O . GLU A 1 197 ? -21.005 0.941 -8.044 1.00 93.88 197 GLU A O 1
ATOM 1605 N N . GLU A 1 198 ? -20.618 2.794 -6.838 1.00 94.50 198 GLU A N 1
ATOM 1606 C CA . GLU A 1 198 ? -20.831 3.749 -7.932 1.00 94.50 198 GLU A CA 1
ATOM 1607 C C . GLU A 1 198 ? -19.633 3.847 -8.894 1.00 94.50 198 GLU A C 1
ATOM 1609 O O . GLU A 1 198 ? -19.810 4.260 -10.042 1.00 94.50 198 GLU A O 1
ATOM 1614 N N . ARG A 1 199 ? -18.430 3.465 -8.445 1.00 89.69 199 ARG A N 1
ATOM 1615 C CA . ARG A 1 199 ? -17.166 3.562 -9.191 1.00 89.69 199 ARG A CA 1
ATOM 1616 C C . ARG A 1 199 ? -16.440 2.209 -9.219 1.00 89.69 199 ARG A C 1
ATOM 1618 O O . ARG A 1 199 ? -15.655 1.936 -8.312 1.00 89.69 199 ARG A O 1
ATOM 1625 N N . PRO A 1 200 ? -16.687 1.353 -10.228 1.00 85.62 200 PRO A N 1
ATOM 1626 C CA . PRO A 1 200 ? -16.170 -0.018 -10.266 1.00 85.62 200 PRO A CA 1
ATOM 1627 C C . PRO A 1 200 ? -14.640 -0.121 -10.371 1.00 85.62 200 PRO A C 1
ATOM 1629 O O . PRO A 1 200 ? -14.083 -1.183 -10.088 1.00 85.62 200 PRO A O 1
ATOM 1632 N N . GLU A 1 201 ? -13.961 0.952 -10.776 1.00 86.62 201 GLU A N 1
ATOM 1633 C CA . GLU A 1 201 ? -12.504 1.064 -10.734 1.00 86.62 201 GLU A CA 1
ATOM 1634 C C . GLU A 1 201 ? -11.967 1.085 -9.296 1.00 86.62 201 GLU A C 1
ATOM 1636 O O . GLU A 1 201 ? -10.879 0.581 -9.039 1.00 86.62 201 GLU A O 1
ATOM 1641 N N . LEU A 1 202 ? -12.741 1.598 -8.333 1.00 88.69 202 LEU A N 1
ATOM 1642 C CA . LEU A 1 202 ? -12.373 1.578 -6.923 1.00 88.69 202 LEU A CA 1
ATOM 1643 C C . LEU A 1 202 ? -12.670 0.198 -6.340 1.00 88.69 202 LEU A C 1
ATOM 1645 O O . LEU A 1 202 ? -13.809 -0.266 -6.332 1.00 88.69 202 LEU A O 1
ATOM 1649 N N . LYS A 1 203 ? -11.638 -0.461 -5.810 1.00 91.00 203 LYS A N 1
ATOM 1650 C CA . LYS A 1 203 ? -11.742 -1.828 -5.292 1.00 91.00 203 LYS A CA 1
ATOM 1651 C C . LYS A 1 203 ? -11.627 -1.879 -3.777 1.00 91.00 203 LYS A C 1
ATOM 1653 O O . LYS A 1 203 ? -11.019 -1.027 -3.130 1.00 91.00 203 LYS A O 1
ATOM 1658 N N . LEU A 1 204 ? -12.218 -2.934 -3.221 1.00 93.88 204 LEU A N 1
ATOM 1659 C CA . LEU A 1 204 ? -11.970 -3.356 -1.850 1.00 93.88 204 LEU A CA 1
ATOM 1660 C C . LEU A 1 204 ? -10.968 -4.504 -1.861 1.00 93.88 204 LEU A C 1
ATOM 1662 O O . LEU A 1 204 ? -11.264 -5.560 -2.428 1.00 93.88 204 LEU A O 1
ATOM 1666 N N . PHE A 1 205 ? -9.846 -4.299 -1.183 1.00 93.00 205 PHE A N 1
ATOM 1667 C CA . PHE A 1 205 ? -8.737 -5.244 -1.088 1.00 93.00 205 PHE A CA 1
ATOM 1668 C C . PHE A 1 205 ? -8.740 -6.005 0.234 1.00 93.00 205 PHE A C 1
ATOM 1670 O O . PHE A 1 205 ? -8.991 -5.390 1.295 1.00 93.00 205 PHE A O 1
#

Secondary structure (DSSP, 8-state):
--SSHHHHHHHHHHHHHHHHHHTTTTTTSS-----------------------------------------------HHHHHHTT--TTGGGSSHHHHHHHHHHHHHHTTSS--TT-GGGTTGGGS-EEEEEEEE-TTSSEEEEEEETTEEEEEEEEEEEEEEETTTTEEEEEEEEEEEEEEEE----HHHHHHHHHH-TTS---

Sequence (205 aa):
MRSILGAIFAFIAFACCISLYGERIDHMISRPVNASVDSVSPEDSGLYEDYSDGYEEDSEYCEDDSCYDEDESGFESLNDIRFADFEYEDWYDNEYIHALRKFLDDFSNGKTKIEGMESYRNIAKGKFVLYSIEPALLGGVFIMFTFIDKPEDVFSTWVYSDVNEDTREVSNYTVHGIKLEDIKNEMPREDILKVVEERPELKLF